Protein AF-A0A554A0Y2-F1 (afdb_monomer)

Secondary structure (DSSP, 8-state):
--TTHHHHHHHHHHHHHHHHHHHHHHHHHHHHTTT--S-HHHHHHHHHHHHHHHHHHHIIIIIHHHHHHHHHHIIIII---HHHHHHHHHHHHHHHHHTT-HHHHHHHHHHHHHHHHHHHHHHHH---TTTTTHHHHHHHHHHHHHHHHHSPPPPP--HHHHHHHHHHTS-GGGTTS-SSSEEEEEEETTEEEEEEEEEEEEETTEEEEEEEEEEEETTEEEEEEEEEEEETTEEEEEEEE----GGG-

Structure (mmCIF, N/CA/C/O backbone):
data_AF-A0A554A0Y2-F1
#
_entry.id   AF-A0A554A0Y2-F1
#
loop_
_atom_site.group_PDB
_atom_site.id
_atom_site.type_symbol
_atom_site.label_atom_id
_atom_site.label_alt_id
_atom_site.label_comp_id
_atom_site.label_asym_id
_atom_site.label_entity_id
_atom_site.label_seq_id
_atom_site.pdbx_PDB_ins_code
_atom_site.Cartn_x
_atom_site.Cartn_y
_atom_site.Cartn_z
_atom_site.occupancy
_atom_site.B_iso_or_equiv
_atom_site.auth_seq_id
_atom_site.auth_comp_id
_atom_site.auth_asym_id
_atom_site.auth_atom_id
_atom_site.pdbx_PDB_model_num
ATOM 1 N N . MET A 1 1 ? -32.476 -3.208 21.039 1.00 61.72 1 MET A N 1
ATOM 2 C CA . MET A 1 1 ? -31.264 -2.675 20.370 1.00 61.72 1 MET A CA 1
ATOM 3 C C . MET A 1 1 ? -31.468 -1.193 20.095 1.00 61.72 1 MET A C 1
ATOM 5 O O . MET A 1 1 ? -32.570 -0.822 19.716 1.00 61.72 1 MET A O 1
ATOM 9 N N . GLU A 1 2 ? -30.461 -0.345 20.324 1.00 69.62 2 GLU A N 1
ATOM 10 C CA . GLU A 1 2 ? -30.572 1.094 20.030 1.00 69.62 2 GLU A CA 1
ATOM 11 C C . GLU A 1 2 ? -30.600 1.345 18.514 1.00 69.62 2 GLU A C 1
ATOM 13 O O . GLU A 1 2 ? -29.888 0.691 17.747 1.00 69.62 2 GLU A O 1
ATOM 18 N N . LYS A 1 3 ? -31.403 2.319 18.071 1.00 72.81 3 LYS A N 1
ATOM 19 C CA . LYS A 1 3 ? -31.433 2.759 16.670 1.00 72.81 3 LYS A CA 1
ATOM 20 C C . LYS A 1 3 ? -30.042 3.278 16.272 1.00 72.81 3 LYS A C 1
ATOM 22 O O . LYS A 1 3 ? -29.487 4.127 16.961 1.00 72.81 3 LYS A O 1
ATOM 27 N N . GLY A 1 4 ? -29.482 2.769 15.172 1.00 81.06 4 GLY A N 1
ATOM 28 C CA . GLY A 1 4 ? -28.148 3.162 14.689 1.00 81.06 4 GLY A CA 1
ATOM 29 C C . GLY A 1 4 ? -26.968 2.394 15.304 1.00 81.06 4 GLY A C 1
ATOM 30 O O . GLY A 1 4 ? -25.823 2.752 15.041 1.00 81.06 4 GLY A O 1
ATOM 31 N N . TRP A 1 5 ? -27.219 1.327 16.072 1.00 86.12 5 TRP A N 1
ATOM 32 C CA . TRP A 1 5 ? -26.167 0.491 16.667 1.00 86.12 5 TRP A CA 1
ATOM 33 C C . TRP A 1 5 ? -25.168 -0.057 15.629 1.00 86.12 5 TRP A C 1
ATOM 35 O O . TRP A 1 5 ? -23.964 0.128 15.790 1.00 86.12 5 TRP A O 1
ATOM 45 N N . LEU A 1 6 ? -25.655 -0.642 14.527 1.00 90.12 6 LEU A N 1
ATOM 46 C CA . LEU A 1 6 ? -24.795 -1.198 13.472 1.00 90.12 6 LEU A CA 1
ATOM 47 C C . LEU A 1 6 ? -23.947 -0.110 12.795 1.00 90.12 6 LEU A C 1
ATOM 49 O O . LEU A 1 6 ? -22.746 -0.261 12.600 1.00 90.12 6 LEU A O 1
ATOM 53 N N . SER A 1 7 ? -24.576 1.027 12.502 1.00 90.81 7 SER A N 1
ATOM 54 C CA . SER A 1 7 ? -23.929 2.191 11.894 1.00 90.81 7 SER A CA 1
ATOM 55 C C . SER A 1 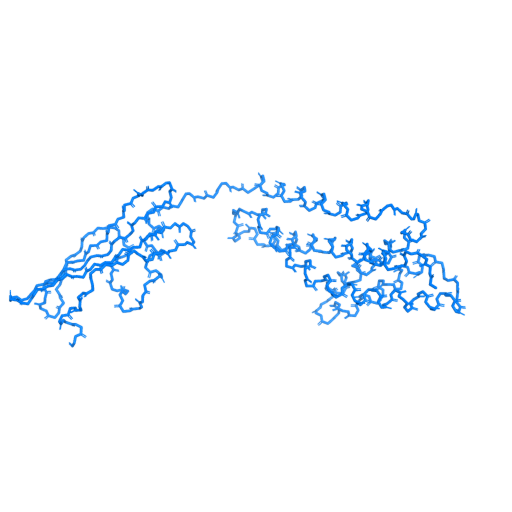7 ? -22.782 2.737 12.753 1.00 90.81 7 SER A C 1
ATOM 57 O O . SER A 1 7 ? -21.756 3.156 12.219 1.00 90.81 7 SER A O 1
ATOM 59 N N . ARG A 1 8 ? -22.927 2.707 14.081 1.00 92.62 8 ARG A N 1
ATOM 60 C CA . ARG A 1 8 ? -21.874 3.107 15.019 1.00 92.62 8 ARG A CA 1
ATOM 61 C C . ARG A 1 8 ? -20.663 2.172 14.954 1.00 92.62 8 ARG A C 1
ATOM 63 O O . ARG A 1 8 ? -19.545 2.662 14.836 1.00 92.62 8 ARG A O 1
ATOM 70 N N . LYS A 1 9 ? -20.889 0.854 15.000 1.00 94.12 9 LYS A N 1
ATOM 71 C CA . LYS A 1 9 ? -19.812 -0.153 14.948 1.00 94.12 9 LYS A CA 1
ATOM 72 C C . LYS A 1 9 ? -19.049 -0.082 13.626 1.00 94.12 9 LYS A C 1
ATOM 74 O O . LYS A 1 9 ? -17.826 -0.070 13.635 1.00 94.12 9 LYS A O 1
ATOM 79 N N . LEU A 1 10 ? -19.764 0.090 12.510 1.00 94.75 10 LEU A N 1
ATOM 80 C CA . LEU A 1 10 ? -19.160 0.280 11.187 1.00 94.75 10 LEU A CA 1
ATOM 81 C C . LEU A 1 10 ? -18.258 1.519 11.125 1.00 94.75 10 LEU A C 1
ATOM 83 O O . LEU A 1 10 ? -17.141 1.433 10.627 1.00 94.75 10 LEU A O 1
ATOM 87 N N . GLN A 1 11 ? -18.706 2.658 11.660 1.00 95.12 11 GLN A N 1
ATOM 88 C CA . GLN A 1 11 ? -17.890 3.877 11.697 1.00 95.12 11 GLN A CA 1
ATOM 89 C C . GLN A 1 11 ? -16.649 3.722 12.582 1.00 95.12 11 GLN A C 1
ATOM 91 O O . GLN A 1 11 ? -15.571 4.161 12.191 1.00 95.12 11 GLN A O 1
ATOM 96 N N . ALA A 1 12 ? -16.788 3.101 13.757 1.00 95.81 12 ALA A N 1
ATOM 97 C CA . ALA A 1 12 ? -15.663 2.853 14.655 1.00 95.81 12 ALA A CA 1
ATOM 98 C C . ALA A 1 12 ? -14.644 1.883 14.042 1.00 95.81 12 ALA A C 1
ATOM 100 O O . ALA A 1 12 ? -13.445 2.155 14.083 1.00 95.81 12 ALA A O 1
ATOM 101 N N . ALA A 1 13 ? -15.124 0.806 13.412 1.00 96.75 13 ALA A N 1
ATOM 102 C CA . ALA A 1 13 ? -14.293 -0.148 12.687 1.00 96.75 13 ALA A CA 1
ATOM 103 C C . ALA A 1 13 ? -13.544 0.530 11.542 1.00 96.75 13 ALA A C 1
ATOM 105 O O . ALA A 1 13 ? -12.323 0.419 11.473 1.00 96.75 13 ALA A O 1
ATOM 106 N N . PHE A 1 14 ? -14.254 1.274 10.689 1.00 96.88 14 PHE A N 1
ATOM 107 C CA . PHE A 1 14 ? -13.650 2.002 9.578 1.00 96.88 14 PHE A CA 1
ATOM 108 C C . PHE A 1 14 ? -12.572 2.964 10.078 1.00 96.88 14 PHE A C 1
ATOM 110 O O . PHE A 1 14 ? -11.447 2.921 9.600 1.00 96.88 14 PHE A O 1
ATOM 117 N N . PHE A 1 15 ? -12.884 3.788 11.082 1.00 97.44 15 PHE A N 1
ATOM 118 C CA . PHE A 1 15 ? -11.937 4.765 11.610 1.00 97.44 15 PHE A CA 1
ATOM 119 C C . PHE A 1 15 ? -10.675 4.100 12.172 1.00 97.44 15 PHE A C 1
ATOM 121 O O . PHE A 1 15 ? -9.566 4.496 11.819 1.00 97.44 15 PHE A O 1
ATOM 128 N N . ALA A 1 16 ? -10.833 3.086 13.028 1.00 97.44 16 ALA A N 1
ATOM 129 C CA . ALA A 1 16 ? -9.704 2.382 13.630 1.00 97.44 16 ALA A CA 1
ATOM 130 C C . ALA A 1 16 ? -8.853 1.660 12.576 1.00 97.44 16 ALA A C 1
ATOM 132 O O . ALA A 1 16 ? -7.628 1.734 12.628 1.00 97.44 16 ALA A O 1
ATOM 133 N N . THR A 1 17 ? -9.500 1.035 11.589 1.00 98.00 17 THR A N 1
ATOM 134 C CA . THR A 1 17 ? -8.832 0.380 10.457 1.00 98.00 17 THR A CA 1
ATOM 135 C C . THR A 1 17 ? -8.022 1.379 9.647 1.00 98.00 17 THR A C 1
ATOM 137 O O . THR A 1 17 ? -6.842 1.145 9.401 1.00 98.00 17 THR A O 1
ATOM 140 N N . SER A 1 18 ? -8.615 2.514 9.266 1.00 98.06 18 SER A N 1
ATOM 141 C CA . SER A 1 18 ? -7.913 3.535 8.491 1.00 98.06 18 SER A CA 1
ATOM 142 C C . SER A 1 18 ? -6.719 4.091 9.256 1.00 98.06 18 SER A C 1
ATOM 144 O O . SER A 1 18 ? -5.637 4.180 8.693 1.00 98.06 18 SER A O 1
ATOM 146 N N . MET A 1 19 ? -6.874 4.411 10.544 1.00 97.88 19 MET A N 1
ATOM 147 C CA . MET A 1 19 ? -5.769 4.925 11.362 1.00 97.88 19 MET A CA 1
ATOM 148 C C . MET A 1 19 ? -4.629 3.914 11.504 1.00 97.88 19 MET A C 1
ATOM 150 O O . MET A 1 19 ? -3.468 4.284 11.339 1.00 97.88 19 MET A O 1
ATOM 154 N N . LEU A 1 20 ? -4.949 2.642 11.766 1.00 97.12 20 LEU A N 1
ATOM 155 C CA . LEU A 1 20 ? -3.947 1.579 11.831 1.00 97.12 20 LEU A CA 1
ATOM 156 C C . LEU A 1 20 ? -3.235 1.406 10.483 1.00 97.12 20 LEU A C 1
ATOM 158 O O . LEU A 1 20 ? -2.014 1.309 10.439 1.00 97.12 20 LEU A O 1
ATOM 162 N N . SER A 1 21 ? -3.990 1.411 9.387 1.00 98.31 21 SER A N 1
ATOM 163 C CA . SER A 1 21 ? -3.446 1.218 8.039 1.00 98.31 21 SER A CA 1
ATOM 164 C C . SER A 1 21 ? -2.563 2.386 7.606 1.00 98.31 21 SER A C 1
ATOM 166 O O . SER A 1 21 ? -1.530 2.163 6.984 1.00 98.31 21 SER A O 1
ATOM 168 N N . ILE A 1 22 ? -2.927 3.621 7.972 1.00 98.38 22 ILE A N 1
ATOM 169 C CA . ILE A 1 22 ? -2.092 4.812 7.762 1.00 98.38 22 ILE A CA 1
ATOM 170 C C . ILE A 1 22 ? -0.772 4.662 8.512 1.00 98.38 22 ILE A C 1
ATOM 172 O O . ILE A 1 22 ? 0.280 4.881 7.922 1.00 98.38 22 ILE A O 1
ATOM 176 N N . TYR A 1 23 ? -0.824 4.272 9.788 1.00 97.31 23 TYR A N 1
ATOM 177 C CA . TYR A 1 23 ? 0.375 4.080 10.598 1.00 97.31 23 TYR A CA 1
ATOM 178 C C . TYR A 1 23 ? 1.300 3.012 10.003 1.00 97.31 23 TYR A C 1
ATOM 180 O O . TYR A 1 23 ? 2.467 3.298 9.754 1.00 97.31 23 TYR A O 1
ATOM 188 N N . LEU A 1 24 ? 0.773 1.817 9.717 1.00 96.38 24 LEU A N 1
ATOM 189 C CA . LEU A 1 24 ? 1.567 0.711 9.173 1.00 96.38 24 LEU A CA 1
ATOM 190 C C . LEU A 1 24 ? 2.127 1.032 7.785 1.00 96.38 24 LEU A C 1
ATOM 192 O O . LEU A 1 24 ? 3.279 0.724 7.501 1.00 96.38 24 LEU A O 1
ATOM 196 N N . SER A 1 25 ? 1.334 1.682 6.931 1.00 97.56 25 SER A N 1
ATOM 197 C CA . SER A 1 25 ? 1.798 2.078 5.604 1.00 97.56 25 SER A CA 1
ATOM 198 C C . SER A 1 25 ? 2.895 3.142 5.670 1.00 97.56 25 SER A C 1
ATOM 200 O O . SER A 1 25 ? 3.886 3.056 4.944 1.00 97.56 25 SER A O 1
ATOM 202 N N . ALA A 1 26 ? 2.760 4.127 6.562 1.00 95.88 26 ALA A N 1
ATOM 203 C CA . ALA A 1 26 ? 3.783 5.149 6.759 1.00 95.88 26 ALA A CA 1
ATOM 204 C C . ALA A 1 26 ? 5.088 4.544 7.298 1.00 95.88 26 ALA A C 1
ATOM 206 O O . ALA A 1 26 ? 6.152 4.834 6.758 1.00 95.88 26 ALA A O 1
ATOM 207 N N . ASP A 1 27 ? 5.001 3.677 8.311 1.00 94.38 27 ASP A N 1
ATOM 208 C CA . ASP A 1 27 ? 6.150 2.966 8.884 1.00 94.38 27 ASP A CA 1
ATOM 209 C C . ASP A 1 27 ? 6.879 2.131 7.822 1.00 94.38 27 ASP A C 1
ATOM 211 O O . ASP A 1 27 ? 8.084 2.286 7.622 1.00 94.38 27 ASP A O 1
ATOM 215 N N . TYR A 1 28 ? 6.127 1.340 7.049 1.00 93.56 28 TYR A N 1
ATOM 216 C CA . TYR A 1 28 ? 6.680 0.540 5.962 1.00 93.56 28 TYR A CA 1
ATOM 217 C C . TYR A 1 28 ? 7.349 1.406 4.888 1.00 93.56 28 TYR A C 1
ATOM 219 O O . TYR A 1 28 ? 8.481 1.139 4.495 1.00 93.56 28 TYR A O 1
ATOM 227 N N . THR A 1 29 ? 6.681 2.474 4.440 1.00 93.56 29 THR A N 1
ATOM 228 C CA . THR A 1 29 ? 7.210 3.371 3.397 1.00 93.56 29 THR A CA 1
ATOM 229 C C . THR A 1 29 ? 8.511 4.040 3.840 1.00 93.56 29 THR A C 1
ATOM 231 O O . THR A 1 29 ? 9.437 4.182 3.045 1.00 93.56 29 THR A O 1
ATOM 234 N N . ILE A 1 30 ? 8.617 4.419 5.116 1.00 91.19 30 ILE A N 1
ATOM 235 C CA . ILE A 1 30 ? 9.856 4.964 5.682 1.00 91.19 30 ILE A CA 1
ATOM 236 C C . ILE A 1 30 ? 10.953 3.895 5.698 1.00 91.19 30 ILE A C 1
ATOM 238 O O . ILE A 1 30 ? 12.084 4.192 5.317 1.00 91.19 30 ILE A O 1
ATOM 242 N N . ALA A 1 31 ? 10.626 2.661 6.089 1.00 90.31 31 ALA A N 1
ATOM 243 C CA . ALA A 1 31 ? 11.585 1.562 6.159 1.00 90.31 31 ALA A CA 1
ATOM 244 C C . ALA A 1 31 ? 12.176 1.180 4.789 1.00 90.31 31 ALA A C 1
ATOM 246 O O . ALA A 1 31 ? 13.344 0.804 4.719 1.00 90.31 31 ALA A O 1
ATOM 247 N N . ILE A 1 32 ? 11.404 1.299 3.702 1.00 87.06 32 ILE A N 1
ATOM 248 C CA . ILE A 1 32 ? 11.856 0.939 2.344 1.00 87.06 32 ILE A CA 1
ATOM 249 C C . ILE A 1 32 ? 12.401 2.113 1.524 1.00 87.06 32 ILE A C 1
ATOM 251 O O . ILE A 1 32 ? 12.822 1.918 0.384 1.00 87.06 32 ILE A O 1
ATOM 255 N N . ARG A 1 33 ? 12.415 3.330 2.079 1.00 83.44 33 ARG A N 1
ATOM 256 C CA . ARG A 1 33 ? 12.785 4.556 1.354 1.00 83.44 33 ARG A CA 1
ATOM 257 C C . ARG A 1 33 ? 14.177 4.500 0.719 1.00 83.44 33 ARG A C 1
ATOM 259 O O . ARG A 1 33 ? 14.402 5.113 -0.317 1.00 83.44 33 ARG A O 1
ATOM 266 N N . GLU A 1 34 ? 15.113 3.792 1.343 1.00 81.12 34 GLU A N 1
ATOM 267 C CA . GLU A 1 34 ? 16.474 3.637 0.813 1.00 81.12 34 GLU A CA 1
ATOM 268 C C . GLU A 1 34 ? 16.543 2.678 -0.386 1.00 81.12 34 GLU A C 1
ATOM 270 O O . GLU A 1 34 ? 17.457 2.783 -1.198 1.00 81.12 34 GLU A O 1
ATOM 275 N N . GLN A 1 35 ? 15.579 1.761 -0.513 1.00 77.31 35 GLN A N 1
ATOM 276 C CA . GLN A 1 35 ? 15.513 0.767 -1.591 1.00 77.31 35 GLN A CA 1
ATOM 277 C C . GLN A 1 35 ? 14.680 1.264 -2.779 1.00 77.31 35 GLN A C 1
ATOM 279 O O . GLN A 1 35 ? 15.021 0.993 -3.927 1.00 77.31 35 GLN A O 1
ATOM 284 N N . TYR A 1 36 ? 13.615 2.020 -2.504 1.00 72.00 36 TYR A N 1
ATOM 285 C CA . TYR A 1 36 ? 12.707 2.579 -3.504 1.00 72.00 36 TYR A CA 1
ATOM 286 C C . TYR A 1 36 ? 12.656 4.093 -3.325 1.00 72.00 36 TYR A C 1
ATOM 288 O O . TYR A 1 36 ? 11.893 4.623 -2.519 1.00 72.00 36 TYR A O 1
ATOM 296 N N . LEU A 1 37 ? 13.538 4.788 -4.044 1.00 75.12 37 LEU A N 1
ATOM 297 C CA . LEU A 1 37 ? 13.681 6.239 -3.931 1.00 75.12 37 LEU A CA 1
ATOM 298 C C . LEU A 1 37 ? 12.514 6.987 -4.580 1.00 75.12 37 LEU A C 1
ATOM 300 O O . LEU A 1 37 ? 12.161 8.064 -4.117 1.00 75.12 37 LEU A O 1
ATOM 304 N N . TYR A 1 38 ? 11.925 6.430 -5.634 1.00 82.38 38 TYR A N 1
ATOM 305 C CA . TYR A 1 38 ? 10.860 7.046 -6.422 1.00 82.38 38 TYR A CA 1
ATOM 306 C C . TYR A 1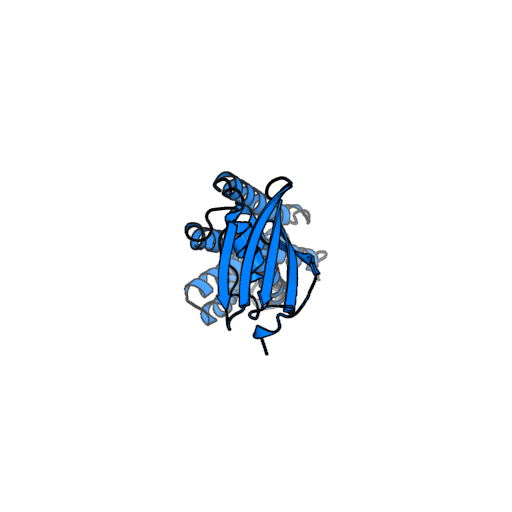 38 ? 9.468 6.563 -5.985 1.00 82.38 38 TYR A C 1
ATOM 308 O O . TYR A 1 38 ? 9.321 5.529 -5.339 1.00 82.38 38 TYR A O 1
ATOM 316 N N . GLU A 1 39 ? 8.437 7.340 -6.334 1.00 87.06 39 GLU A N 1
ATOM 317 C CA . GLU A 1 39 ? 7.021 6.977 -6.156 1.00 87.06 39 GLU A CA 1
ATOM 318 C C . GLU A 1 39 ? 6.586 6.640 -4.711 1.00 87.06 39 GLU A C 1
ATOM 320 O O . GLU A 1 39 ? 5.668 5.844 -4.488 1.00 87.06 39 GLU A O 1
ATOM 325 N N . LEU A 1 40 ? 7.182 7.281 -3.696 1.00 92.06 40 LEU A N 1
ATOM 326 C CA . LEU A 1 40 ? 6.884 6.999 -2.280 1.00 92.06 40 LEU A CA 1
ATOM 327 C C . LEU A 1 40 ? 5.390 7.140 -1.949 1.00 92.06 40 LEU A C 1
ATOM 329 O O . LEU A 1 40 ? 4.851 6.368 -1.156 1.00 92.06 40 LEU A O 1
ATOM 333 N N . GLY A 1 41 ? 4.701 8.105 -2.567 1.00 93.31 41 GLY A N 1
ATOM 334 C CA . GLY A 1 41 ? 3.255 8.280 -2.403 1.00 93.31 41 GLY A CA 1
ATOM 335 C C . GLY A 1 41 ? 2.444 7.098 -2.946 1.00 93.31 41 GLY A C 1
ATOM 336 O O . GLY A 1 41 ? 1.499 6.652 -2.293 1.00 93.31 41 GLY A O 1
ATOM 337 N N . THR A 1 42 ? 2.839 6.542 -4.095 1.00 92.31 42 THR A N 1
ATOM 338 C CA . THR A 1 42 ? 2.208 5.355 -4.694 1.00 92.31 42 THR A CA 1
ATOM 339 C C . THR A 1 42 ? 2.432 4.123 -3.823 1.00 92.31 42 THR A C 1
ATOM 341 O O . THR A 1 42 ? 1.481 3.384 -3.545 1.00 92.31 42 THR A O 1
ATOM 344 N N . HIS A 1 43 ? 3.654 3.926 -3.320 1.00 92.44 43 HIS A N 1
ATOM 345 C CA . HIS A 1 43 ? 3.963 2.847 -2.381 1.00 92.44 43 HIS A CA 1
ATOM 346 C C . HIS A 1 43 ? 3.124 2.953 -1.103 1.00 92.44 43 HIS A C 1
ATOM 348 O O . HIS A 1 43 ? 2.486 1.975 -0.707 1.00 92.44 43 HIS A O 1
ATOM 354 N N . PHE A 1 44 ? 3.038 4.146 -0.510 1.00 96.62 44 PHE A N 1
ATOM 355 C CA . PHE A 1 44 ? 2.200 4.390 0.661 1.00 96.62 44 PHE A CA 1
ATOM 356 C C . PHE A 1 44 ? 0.720 4.082 0.393 1.00 96.62 44 PHE A C 1
ATOM 358 O O . PHE A 1 44 ? 0.072 3.407 1.194 1.00 96.62 44 PHE A O 1
ATOM 365 N N . LEU A 1 45 ? 0.152 4.534 -0.728 1.00 97.12 45 LEU A N 1
ATOM 366 C CA . LEU A 1 45 ? -1.252 4.255 -1.052 1.00 97.12 45 LEU A CA 1
ATOM 367 C C . LEU A 1 45 ? -1.508 2.761 -1.293 1.00 97.12 45 LEU A C 1
ATOM 369 O O . LEU A 1 45 ? -2.535 2.234 -0.858 1.00 97.12 45 LEU A O 1
ATOM 373 N N . SER A 1 46 ? -0.559 2.068 -1.921 1.00 95.38 46 SER A N 1
ATOM 374 C CA . SER A 1 46 ? -0.640 0.627 -2.175 1.00 95.38 46 SER A CA 1
ATOM 375 C C . SER A 1 46 ? -0.666 -0.165 -0.867 1.00 95.38 46 SER A C 1
ATOM 377 O O . SER A 1 46 ? -1.580 -0.959 -0.630 1.00 95.38 46 SER A O 1
ATOM 379 N N . TRP A 1 47 ? 0.275 0.110 0.040 1.00 96.25 47 TRP A N 1
ATOM 380 C CA . TRP A 1 47 ? 0.332 -0.548 1.347 1.00 96.25 47 TRP A CA 1
ATOM 381 C C . TRP A 1 47 ? -0.813 -0.147 2.268 1.00 96.25 47 TRP A C 1
ATOM 383 O O . TRP A 1 47 ? -1.330 -0.990 3.000 1.00 96.25 47 TRP A O 1
ATOM 393 N N . LEU A 1 48 ? -1.283 1.099 2.184 1.00 98.06 48 LEU A N 1
ATOM 394 C CA . LEU A 1 48 ? -2.485 1.548 2.881 1.00 98.06 48 LEU A CA 1
ATOM 395 C C . LEU A 1 48 ? -3.685 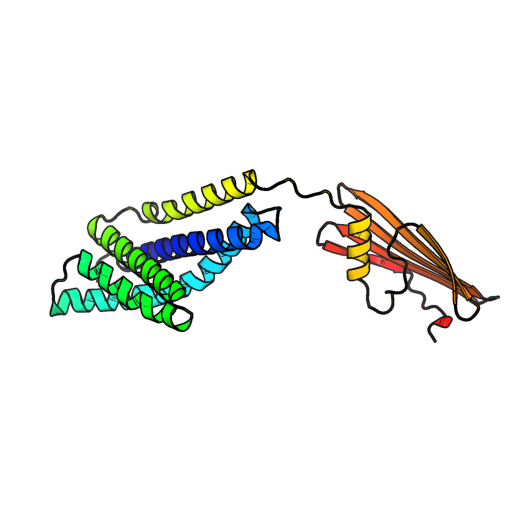0.679 2.491 1.00 98.06 48 LEU A C 1
ATOM 397 O O . LEU A 1 48 ? -4.407 0.223 3.376 1.00 98.06 48 LEU A O 1
ATOM 401 N N . MET A 1 49 ? -3.884 0.424 1.193 1.00 97.69 49 MET A N 1
ATOM 402 C CA . MET A 1 49 ? -4.980 -0.418 0.709 1.00 97.69 49 MET A CA 1
ATOM 403 C C . MET A 1 49 ? -4.842 -1.862 1.203 1.00 97.69 49 MET A C 1
ATOM 405 O O . MET A 1 49 ? -5.820 -2.434 1.686 1.00 97.69 49 MET A O 1
ATOM 409 N N . ILE A 1 50 ? -3.634 -2.431 1.135 1.00 97.31 50 ILE A N 1
ATOM 410 C CA . ILE A 1 50 ? -3.345 -3.779 1.640 1.00 97.31 50 ILE A CA 1
ATOM 411 C C . ILE A 1 50 ? -3.704 -3.858 3.129 1.00 97.31 50 ILE A C 1
ATOM 413 O O . ILE A 1 50 ? -4.577 -4.639 3.515 1.00 97.31 50 ILE A O 1
ATOM 417 N N . TYR A 1 51 ? -3.110 -3.012 3.972 1.00 96.94 51 TYR A N 1
ATOM 418 C CA . TYR A 1 51 ? -3.379 -3.034 5.409 1.00 96.94 51 TYR A CA 1
ATOM 419 C C . TYR A 1 51 ? -4.848 -2.768 5.732 1.00 96.94 51 TYR A C 1
ATOM 421 O O . TYR A 1 51 ? -5.385 -3.418 6.632 1.00 96.94 51 TYR A O 1
ATOM 429 N N . PHE A 1 52 ? -5.525 -1.899 4.978 1.00 97.75 52 PHE A N 1
ATOM 430 C CA . PHE A 1 52 ? -6.941 -1.606 5.181 1.00 97.75 52 PHE A CA 1
ATOM 431 C C . PHE A 1 52 ? -7.820 -2.835 4.952 1.00 97.75 52 PHE A C 1
ATOM 433 O O . PHE A 1 52 ? -8.695 -3.121 5.768 1.00 97.75 52 PHE A O 1
ATOM 440 N N . VAL A 1 53 ? -7.573 -3.599 3.886 1.00 97.12 53 VAL A N 1
ATOM 441 C CA . VAL A 1 53 ? -8.341 -4.818 3.594 1.00 97.12 53 VAL A CA 1
ATOM 442 C C . VAL A 1 53 ? -8.089 -5.890 4.657 1.00 97.12 53 VAL A C 1
ATOM 444 O O . VAL A 1 53 ? -9.044 -6.418 5.230 1.00 97.12 53 VAL A O 1
ATOM 447 N N . TYR A 1 54 ? -6.823 -6.182 4.971 1.00 93.19 54 TYR A N 1
ATOM 448 C CA . TYR A 1 54 ? -6.474 -7.255 5.908 1.00 93.19 54 TYR A CA 1
ATOM 449 C C . TYR A 1 54 ? -6.888 -6.935 7.348 1.00 93.19 54 TYR A C 1
ATOM 451 O O . TYR A 1 54 ? -7.559 -7.738 8.000 1.00 93.19 54 TYR A O 1
ATOM 459 N N . SER A 1 55 ? -6.527 -5.754 7.853 1.00 94.25 55 SER A N 1
ATOM 460 C CA . SER A 1 55 ? -6.878 -5.363 9.222 1.00 94.25 55 SER A CA 1
ATOM 461 C C . SER A 1 55 ? -8.357 -5.004 9.361 1.00 94.25 55 SER A C 1
ATOM 463 O O . SER A 1 55 ? -8.941 -5.238 10.418 1.00 94.25 55 SER A O 1
ATOM 465 N N . GLY A 1 56 ? -8.991 -4.512 8.292 1.00 95.00 56 GLY A N 1
ATOM 466 C CA . GLY A 1 56 ? -10.388 -4.090 8.301 1.00 95.00 56 GLY A CA 1
ATOM 467 C C . GLY A 1 56 ? -11.355 -5.219 8.589 1.00 95.00 56 GLY A C 1
ATOM 468 O O . GLY A 1 56 ? -12.249 -5.053 9.417 1.00 95.00 56 GLY A O 1
ATOM 469 N N . VAL A 1 57 ? -11.151 -6.391 7.983 1.00 94.50 57 VAL A N 1
ATOM 470 C CA . VAL A 1 57 ? -11.978 -7.576 8.264 1.00 94.50 57 VAL A CA 1
ATOM 471 C C . VAL A 1 57 ? -11.841 -7.994 9.728 1.00 94.50 57 VAL A C 1
ATOM 473 O O . VAL A 1 57 ? -12.847 -8.223 10.404 1.00 94.50 57 VAL A O 1
ATOM 476 N N . VAL A 1 58 ? -10.608 -8.035 10.240 1.00 92.75 58 VAL A N 1
ATOM 477 C CA . VAL A 1 58 ? -10.328 -8.420 11.628 1.00 92.75 58 VAL A CA 1
ATOM 478 C C . VAL A 1 58 ? -10.965 -7.429 12.598 1.00 92.75 58 VAL A C 1
ATOM 480 O O . VAL A 1 58 ? -11.747 -7.836 13.452 1.00 92.75 58 VAL A O 1
ATOM 483 N N . ILE A 1 59 ? -10.701 -6.129 12.454 1.00 95.12 59 ILE A N 1
ATOM 484 C CA . ILE A 1 59 ? -11.226 -5.088 13.349 1.00 95.12 59 ILE A CA 1
ATOM 485 C C . ILE A 1 59 ? -12.751 -5.018 13.270 1.00 95.12 59 ILE A C 1
ATOM 487 O O . ILE A 1 59 ? -13.409 -4.893 14.304 1.00 95.12 59 ILE A O 1
ATOM 491 N N . LEU A 1 60 ? -13.335 -5.125 12.075 1.00 95.44 60 LEU A N 1
ATOM 492 C CA . LEU A 1 60 ? -14.782 -5.091 11.912 1.00 95.44 60 LEU A CA 1
ATOM 493 C C . LEU A 1 60 ? -15.454 -6.247 12.648 1.00 95.44 60 LEU A C 1
ATOM 495 O O . LEU A 1 60 ? -16.406 -6.009 13.388 1.00 95.44 60 LEU A O 1
ATOM 499 N N . ILE A 1 61 ? -14.979 -7.479 12.466 1.00 94.06 61 ILE A N 1
ATOM 500 C CA . ILE A 1 61 ? -15.600 -8.657 13.080 1.00 94.06 61 ILE A CA 1
ATOM 501 C C . ILE A 1 61 ? -15.240 -8.719 14.566 1.00 94.06 61 ILE A C 1
ATOM 503 O O . ILE A 1 61 ? -16.120 -8.642 15.425 1.00 94.06 61 ILE A O 1
ATOM 507 N N . TYR A 1 62 ? -13.950 -8.816 14.883 1.00 92.06 62 TYR A N 1
ATOM 508 C CA . TYR A 1 62 ? -13.469 -9.002 16.249 1.00 92.06 62 TYR A CA 1
ATOM 509 C C . TYR A 1 62 ? -13.758 -7.784 17.128 1.00 92.06 62 TYR A C 1
ATOM 511 O O . TYR A 1 62 ? -14.323 -7.928 18.212 1.00 92.06 62 TYR A O 1
ATOM 519 N N . GLY A 1 63 ? -13.447 -6.577 16.648 1.00 92.00 63 GLY A N 1
ATOM 520 C CA . GLY A 1 63 ? -13.705 -5.340 17.388 1.00 92.00 63 GLY A CA 1
ATOM 521 C C . GLY A 1 63 ? -15.191 -5.150 17.686 1.00 92.00 63 GLY A C 1
ATOM 522 O O . GLY A 1 63 ? -15.552 -4.791 18.808 1.00 92.00 63 GLY A O 1
ATOM 523 N N . SER A 1 64 ? -16.077 -5.482 16.739 1.00 94.06 64 SER A N 1
ATOM 524 C CA . SER A 1 64 ? -17.524 -5.454 16.992 1.00 94.06 64 SER A CA 1
ATOM 525 C C . SER A 1 64 ? -17.956 -6.486 18.030 1.00 94.06 64 SER A C 1
ATOM 527 O O . SER A 1 64 ? -18.734 -6.136 18.917 1.00 94.06 64 SER A O 1
ATOM 529 N N . LEU A 1 65 ? -17.455 -7.724 17.965 1.00 94.75 65 LEU A N 1
ATOM 530 C CA . LEU A 1 65 ? -17.789 -8.786 18.925 1.00 94.75 65 LEU A CA 1
ATOM 531 C C . LEU A 1 65 ? -17.347 -8.438 20.349 1.00 94.75 65 LEU A C 1
ATOM 533 O O . LEU A 1 65 ? -18.155 -8.512 21.275 1.00 94.75 65 LEU A O 1
ATOM 537 N N . VAL A 1 66 ? -16.099 -7.995 20.518 1.00 94.44 66 VAL A N 1
ATOM 538 C CA . VAL A 1 66 ? -15.567 -7.528 21.808 1.00 94.44 66 VAL A CA 1
ATOM 539 C C . VAL A 1 66 ? -16.418 -6.385 22.348 1.00 94.44 66 VAL A C 1
ATOM 541 O O . VAL A 1 66 ? -16.813 -6.379 23.510 1.00 94.44 66 VAL A O 1
ATOM 544 N N . SER A 1 67 ? -16.770 -5.441 21.486 1.00 94.19 67 SER A N 1
ATOM 545 C CA . SER A 1 67 ? -17.578 -4.295 21.869 1.00 94.19 67 SER A CA 1
ATOM 546 C C . SER A 1 67 ? -19.001 -4.675 22.291 1.00 94.19 67 SER A C 1
ATOM 548 O O . SER A 1 67 ? -19.510 -4.138 23.272 1.00 94.19 67 SER A O 1
ATOM 550 N N . ILE A 1 68 ? -19.633 -5.640 21.611 1.00 93.75 68 ILE A N 1
ATOM 551 C CA . ILE A 1 68 ? -20.926 -6.217 22.021 1.00 93.75 68 ILE A CA 1
ATOM 552 C C . ILE A 1 68 ? -20.811 -6.868 23.394 1.00 93.75 68 ILE A C 1
ATOM 554 O O . ILE A 1 68 ? -21.659 -6.636 24.254 1.00 93.75 68 ILE A O 1
ATOM 558 N N . PHE A 1 69 ? -19.768 -7.672 23.597 1.00 94.25 69 PHE A N 1
ATOM 559 C CA . PHE A 1 69 ? -19.531 -8.357 24.859 1.00 94.25 69 PHE A CA 1
ATOM 560 C C . PHE A 1 69 ? -19.365 -7.360 26.012 1.00 94.25 69 PHE A C 1
ATOM 562 O O . PHE A 1 69 ? -20.037 -7.481 27.034 1.00 94.25 69 PHE A O 1
ATOM 569 N N . ILE A 1 70 ? -18.549 -6.320 25.828 1.00 93.12 70 ILE A N 1
ATOM 570 C CA . ILE A 1 70 ? -18.337 -5.285 26.847 1.00 93.12 70 ILE A CA 1
ATOM 571 C C . ILE A 1 70 ? -19.633 -4.511 27.113 1.00 93.12 70 ILE A C 1
ATOM 573 O O . ILE A 1 70 ? -19.956 -4.263 28.270 1.00 93.12 70 ILE A O 1
ATOM 577 N N . GLU A 1 71 ? -20.408 -4.158 26.081 1.00 92.31 71 GLU A N 1
ATOM 578 C CA . GLU A 1 71 ? -21.715 -3.503 26.251 1.00 92.31 71 GLU A CA 1
ATOM 579 C C . GLU A 1 71 ? -22.725 -4.371 27.002 1.00 92.31 71 GLU A C 1
ATOM 581 O O . GLU A 1 71 ? -23.546 -3.851 27.760 1.00 92.31 71 GLU A O 1
ATOM 586 N N . TRP A 1 72 ? -22.690 -5.684 26.785 1.00 93.25 72 TRP A N 1
ATOM 587 C CA . TRP A 1 72 ? -23.516 -6.626 27.525 1.00 93.25 72 TRP A CA 1
ATOM 588 C C . TRP A 1 72 ? -23.115 -6.649 29.004 1.00 93.25 72 TRP A C 1
ATOM 590 O O . TRP A 1 72 ? -23.973 -6.451 29.863 1.00 93.25 72 TRP A O 1
ATOM 600 N N . VAL A 1 73 ? -21.817 -6.756 29.309 1.00 92.31 73 VAL A N 1
ATOM 601 C CA . VAL A 1 73 ? -21.321 -6.711 30.696 1.00 92.31 73 VAL A CA 1
ATOM 602 C C . VAL A 1 73 ? -21.654 -5.377 31.380 1.00 92.31 73 VAL A C 1
ATOM 604 O O . VAL A 1 73 ? -22.101 -5.362 32.527 1.00 92.31 73 VAL A O 1
ATOM 607 N N . ASP A 1 74 ? -21.482 -4.261 30.666 1.00 89.88 74 ASP A N 1
ATOM 608 C CA . ASP A 1 74 ? -21.772 -2.896 31.130 1.00 89.88 74 ASP A CA 1
ATOM 609 C C . ASP A 1 74 ? -23.223 -2.761 31.607 1.00 89.88 74 ASP A C 1
ATOM 611 O O . ASP A 1 74 ? -23.496 -2.286 32.711 1.00 89.88 74 ASP A O 1
ATOM 615 N N . ARG A 1 75 ? -24.158 -3.245 30.783 1.00 87.69 75 ARG A N 1
ATOM 616 C CA . ARG A 1 75 ? -25.600 -3.147 31.035 1.00 87.69 75 ARG A CA 1
ATOM 617 C C . ARG A 1 75 ? -26.092 -4.121 32.094 1.00 87.69 75 ARG A C 1
ATOM 619 O O . ARG A 1 75 ? -27.058 -3.801 32.780 1.00 87.69 75 ARG A O 1
ATOM 626 N N . THR A 1 76 ? -25.480 -5.298 32.192 1.00 89.69 76 THR A N 1
ATOM 627 C CA . THR A 1 76 ? -25.970 -6.367 33.066 1.00 89.69 76 THR A CA 1
ATOM 628 C C . THR A 1 76 ? -25.372 -6.307 34.468 1.00 89.69 76 THR A C 1
ATOM 630 O O . THR A 1 76 ? -26.076 -6.645 35.415 1.00 89.69 76 THR A O 1
ATOM 633 N N . PHE A 1 77 ? -24.115 -5.874 34.628 1.00 88.12 77 PHE A N 1
ATOM 634 C CA . PHE A 1 77 ? -23.400 -6.082 35.893 1.00 88.12 77 PHE A CA 1
ATOM 635 C C . PHE A 1 77 ? -22.868 -4.809 36.567 1.00 88.12 77 PHE A C 1
ATOM 637 O O . PHE A 1 77 ? -23.062 -4.669 37.771 1.00 88.12 77 PHE A O 1
ATOM 644 N N . ILE A 1 78 ? -22.166 -3.911 35.857 1.00 83.62 78 ILE A N 1
ATOM 645 C CA . ILE A 1 78 ? -21.204 -2.999 36.530 1.00 83.62 78 ILE A CA 1
ATOM 646 C C . ILE A 1 78 ? -21.404 -1.499 36.227 1.00 83.62 78 ILE A C 1
ATOM 648 O O . ILE A 1 78 ? -20.766 -0.689 36.888 1.00 83.62 78 ILE A O 1
ATOM 652 N N . GLN A 1 79 ? -22.271 -1.099 35.279 1.00 85.44 79 GLN A N 1
ATOM 653 C CA . GLN A 1 79 ? -22.441 0.312 34.854 1.00 85.44 79 GLN A CA 1
ATOM 654 C C . GLN A 1 79 ? -21.091 1.051 34.742 1.00 85.44 79 GLN A C 1
ATOM 656 O O . GLN A 1 79 ? -20.785 1.995 35.474 1.00 85.44 79 GLN A O 1
ATOM 661 N N . MET A 1 80 ? -20.237 0.558 33.851 1.00 85.62 80 MET A N 1
ATOM 662 C CA . MET A 1 80 ? -18.844 0.959 33.734 1.00 85.62 80 MET A CA 1
ATOM 663 C C . MET A 1 80 ? -18.696 2.429 33.332 1.00 85.62 80 MET A C 1
ATOM 665 O O . MET A 1 80 ? -19.362 2.947 32.432 1.00 85.62 80 MET A O 1
ATOM 669 N N . ALA A 1 81 ? -17.723 3.102 33.950 1.00 89.44 81 ALA A N 1
ATOM 670 C CA . ALA A 1 81 ? -17.301 4.421 33.503 1.00 89.44 81 ALA A CA 1
ATOM 671 C C . ALA A 1 81 ? -16.765 4.356 32.060 1.00 89.44 81 ALA A C 1
ATOM 673 O O . ALA A 1 81 ? -16.101 3.400 31.659 1.00 89.44 81 ALA A O 1
ATOM 674 N N . GLY A 1 82 ? -16.996 5.414 31.277 1.00 88.69 82 GLY A N 1
ATOM 675 C CA . GLY A 1 82 ? -16.631 5.434 29.856 1.00 88.69 82 GLY A CA 1
ATOM 676 C C . GLY A 1 82 ? -15.140 5.214 29.568 1.00 88.69 82 GLY A C 1
ATOM 677 O O . GLY A 1 82 ? -14.802 4.663 28.530 1.00 88.69 82 GLY A O 1
ATOM 678 N N . TRP A 1 83 ? -14.243 5.596 30.480 1.00 91.06 83 TRP A N 1
ATOM 679 C CA . TRP A 1 83 ? -12.808 5.338 30.320 1.00 91.06 83 TRP A CA 1
ATOM 680 C C . TRP A 1 83 ? -12.451 3.859 30.553 1.00 91.06 83 TRP A C 1
ATOM 682 O O . TRP A 1 83 ? -11.605 3.329 29.839 1.00 91.06 83 TRP A O 1
ATOM 692 N N . ILE A 1 84 ? -13.143 3.169 31.471 1.00 93.06 84 ILE A N 1
ATOM 693 C CA . ILE A 1 84 ? -12.980 1.723 31.712 1.00 93.06 84 ILE A CA 1
ATOM 694 C C . ILE A 1 84 ? -13.398 0.949 30.461 1.00 93.06 84 ILE A C 1
ATOM 696 O O . ILE A 1 84 ? -12.674 0.066 30.011 1.00 93.06 84 ILE A O 1
ATOM 700 N N . TYR A 1 85 ? -14.520 1.342 29.847 1.00 92.56 85 TYR A N 1
ATOM 701 C CA . TYR A 1 85 ? -14.991 0.773 28.583 1.00 92.56 85 TYR A CA 1
ATOM 702 C C . TYR A 1 85 ? -13.906 0.788 27.495 1.00 92.56 85 TYR A C 1
ATOM 704 O O . TYR A 1 85 ? -13.676 -0.223 26.830 1.00 92.56 85 TYR A O 1
ATOM 712 N N . VAL A 1 86 ? -13.213 1.920 27.331 1.00 94.56 86 VAL A N 1
ATOM 713 C CA . VAL A 1 86 ? -12.140 2.069 26.337 1.00 94.56 86 VAL A CA 1
ATOM 714 C C . VAL A 1 86 ? -10.920 1.228 26.715 1.00 94.56 86 VAL A C 1
ATOM 716 O O . VAL A 1 86 ? -10.414 0.496 25.870 1.00 94.56 86 VAL A O 1
ATOM 719 N N . LEU A 1 87 ? -10.476 1.262 27.976 1.00 95.00 87 LEU A N 1
ATOM 720 C CA . LEU A 1 87 ? -9.308 0.488 28.418 1.00 95.00 87 LEU A CA 1
ATOM 721 C C . LEU A 1 87 ? -9.496 -1.021 28.251 1.00 95.00 87 LEU A C 1
ATOM 723 O O . LEU A 1 87 ? -8.562 -1.703 27.832 1.00 95.00 87 LEU A O 1
ATOM 727 N N . ILE A 1 88 ? -10.698 -1.541 28.517 1.00 94.50 88 ILE A N 1
ATOM 728 C CA . ILE A 1 88 ? -10.993 -2.965 28.322 1.00 94.50 88 ILE A CA 1
ATOM 729 C C . ILE A 1 88 ? -10.829 -3.352 26.846 1.00 94.50 88 ILE A C 1
ATOM 731 O O . ILE A 1 88 ? -10.250 -4.399 26.572 1.00 94.50 88 ILE A O 1
ATOM 735 N N . HIS A 1 89 ? -11.238 -2.506 25.890 1.00 94.81 89 HIS A N 1
ATOM 736 C CA . HIS A 1 89 ? -10.961 -2.776 24.471 1.00 94.81 89 HIS A CA 1
ATOM 737 C C . HIS A 1 89 ? -9.458 -2.894 24.210 1.00 94.81 89 HIS A C 1
ATOM 739 O O . HIS A 1 89 ? -9.030 -3.845 23.564 1.00 94.81 89 HIS A O 1
ATOM 745 N N . GLY A 1 90 ? -8.660 -1.972 24.757 1.00 93.00 90 GLY A N 1
ATOM 746 C CA . GLY A 1 90 ? -7.201 -2.033 24.665 1.00 93.00 90 GLY A CA 1
ATOM 747 C C . GLY A 1 90 ? -6.635 -3.365 25.151 1.00 93.00 90 GLY A C 1
ATOM 748 O O . GLY A 1 90 ? -5.845 -3.983 24.443 1.00 93.00 90 GLY A O 1
ATOM 749 N N . LEU A 1 91 ? -7.106 -3.853 26.303 1.00 94.88 91 LEU A N 1
ATOM 750 C CA . LEU A 1 91 ? -6.706 -5.154 26.850 1.00 94.88 91 LEU A CA 1
ATOM 751 C C . LEU A 1 91 ? -7.067 -6.319 25.920 1.00 94.88 91 LEU A C 1
ATOM 753 O O . LEU A 1 91 ? -6.243 -7.208 25.732 1.00 94.88 91 LEU A O 1
ATOM 757 N N . PHE A 1 92 ? -8.246 -6.302 25.292 1.00 93.88 92 PHE A N 1
ATOM 758 C CA . PHE A 1 92 ? -8.634 -7.306 24.290 1.00 93.88 92 PHE A CA 1
ATOM 759 C C . PHE A 1 92 ? -7.824 -7.222 22.987 1.00 93.88 92 PHE A C 1
ATOM 761 O O . PHE A 1 92 ? -7.801 -8.192 22.227 1.00 93.88 92 PHE A O 1
ATOM 768 N N . GLY A 1 93 ? -7.168 -6.093 22.711 1.00 91.31 93 GLY A N 1
ATOM 769 C CA . GLY A 1 93 ? -6.277 -5.920 21.562 1.00 91.31 93 GLY A CA 1
ATOM 770 C C . GLY A 1 93 ? -4.870 -6.487 21.767 1.00 91.31 93 GLY A C 1
ATOM 771 O O . GLY A 1 93 ? -4.230 -6.877 20.793 1.00 91.31 93 GLY A O 1
ATOM 772 N N . LEU A 1 94 ? -4.390 -6.581 23.014 1.00 92.25 94 LEU A N 1
ATOM 773 C CA . LEU A 1 94 ? -3.025 -7.037 23.318 1.00 92.25 94 LEU A CA 1
ATOM 774 C C . LEU A 1 94 ? -2.728 -8.473 22.838 1.00 92.25 94 LEU A C 1
ATOM 776 O O . LEU A 1 94 ? -1.681 -8.666 22.215 1.00 92.25 94 LEU A O 1
ATOM 780 N N . PRO A 1 95 ? -3.601 -9.484 23.060 1.00 88.69 95 PRO A N 1
ATOM 781 C CA . PRO A 1 95 ? -3.294 -10.872 22.711 1.00 88.69 95 PRO A CA 1
ATOM 782 C C . PRO A 1 95 ? -3.017 -11.089 21.224 1.00 88.69 95 PRO A C 1
ATOM 784 O O . PRO A 1 95 ? -2.152 -11.888 20.884 1.00 88.69 95 PRO A O 1
ATOM 787 N N . PHE A 1 96 ? -3.698 -10.351 20.341 1.00 74.31 96 PHE A N 1
ATOM 788 C CA . PHE A 1 96 ? -3.515 -10.483 18.893 1.00 74.31 96 PHE A CA 1
ATOM 789 C C . PHE A 1 96 ? -2.110 -10.101 18.441 1.00 74.31 96 PHE A C 1
ATOM 791 O O . PHE A 1 96 ? -1.562 -10.718 17.534 1.00 74.31 96 PHE A O 1
ATOM 798 N N . GLY A 1 97 ? -1.515 -9.109 19.092 1.00 72.25 97 GLY A N 1
ATOM 799 C CA . GLY A 1 97 ? -0.164 -8.682 18.779 1.00 72.25 97 GLY A CA 1
ATOM 800 C C . GLY A 1 97 ? 0.923 -9.461 19.519 1.00 72.25 97 GLY A C 1
ATOM 801 O O . GLY A 1 97 ? 2.019 -9.624 18.989 1.00 72.25 97 GLY A O 1
ATOM 802 N N . LEU A 1 98 ? 0.620 -10.004 20.705 1.00 81.38 98 LEU A N 1
ATOM 803 C CA . LEU A 1 98 ? 1.560 -10.833 21.474 1.00 81.38 98 LEU A CA 1
ATOM 804 C C . LEU A 1 98 ? 1.958 -12.125 20.749 1.00 81.38 98 LEU A C 1
ATOM 806 O O . LEU A 1 98 ? 3.028 -12.657 21.028 1.00 81.38 98 LEU A O 1
ATOM 810 N N . ILE A 1 99 ? 1.133 -12.609 19.81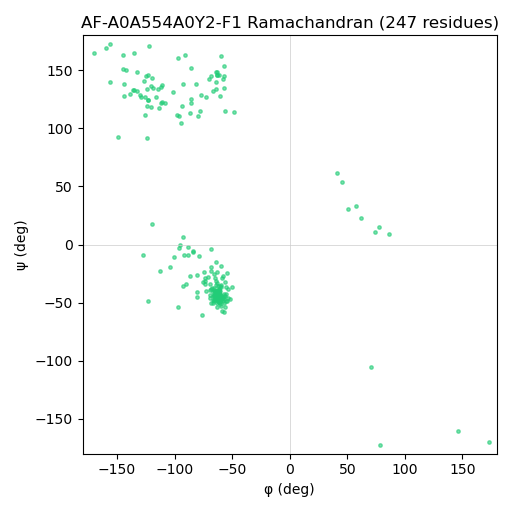3 1.00 79.50 99 ILE A N 1
ATOM 811 C CA . ILE A 1 99 ? 1.458 -13.775 18.977 1.00 79.50 99 ILE A CA 1
ATOM 812 C C . ILE A 1 99 ? 2.674 -13.489 18.081 1.00 79.50 99 ILE A C 1
ATOM 814 O O . ILE A 1 99 ? 3.437 -14.406 17.789 1.00 79.50 99 ILE A O 1
ATOM 818 N N . SER A 1 100 ? 2.878 -12.234 17.661 1.00 78.94 100 SER A N 1
ATOM 819 C CA . SER A 1 100 ? 4.015 -11.858 16.817 1.00 78.94 100 SER A CA 1
ATOM 820 C C . SER A 1 100 ? 5.178 -11.275 17.616 1.00 78.94 100 SER A C 1
ATOM 822 O O . SER A 1 100 ? 6.314 -11.713 17.463 1.00 78.94 100 SER A O 1
ATOM 824 N N . SER A 1 101 ? 4.931 -10.243 18.430 1.00 89.25 101 SER A N 1
ATOM 825 C CA . SER A 1 101 ? 5.981 -9.498 19.133 1.00 89.25 101 SER A CA 1
ATOM 826 C C . SER A 1 101 ? 5.402 -8.532 20.168 1.00 89.25 101 SER A C 1
ATOM 828 O O . SER A 1 101 ? 4.227 -8.169 20.125 1.00 89.25 101 SER A O 1
ATOM 830 N N . PHE A 1 102 ? 6.247 -8.035 21.075 1.00 89.25 102 PHE A N 1
ATOM 831 C CA . PHE A 1 102 ? 5.846 -6.968 21.998 1.00 89.25 102 PHE A CA 1
ATOM 832 C C . PHE A 1 102 ? 5.345 -5.718 21.251 1.00 89.25 102 PHE A C 1
ATOM 834 O O . PHE A 1 102 ? 4.305 -5.166 21.603 1.00 89.25 102 PHE A O 1
ATOM 841 N N . ASN A 1 103 ? 6.023 -5.320 20.169 1.00 89.06 103 ASN A N 1
ATOM 842 C CA . ASN A 1 103 ? 5.586 -4.199 19.330 1.00 89.06 103 ASN A CA 1
ATOM 843 C C . ASN A 1 103 ? 4.225 -4.478 18.682 1.00 89.06 103 ASN A C 1
ATOM 845 O O . ASN A 1 103 ? 3.357 -3.608 18.681 1.00 89.06 103 ASN A O 1
ATOM 849 N N . GLY A 1 104 ? 4.004 -5.707 18.206 1.00 89.81 104 GLY A N 1
ATOM 850 C CA . GLY A 1 104 ? 2.700 -6.142 17.717 1.00 89.81 104 GLY A CA 1
ATOM 851 C C . GLY A 1 104 ? 1.614 -5.958 18.774 1.00 89.81 104 GLY A C 1
ATOM 852 O O . GLY A 1 104 ? 0.544 -5.437 18.465 1.00 89.81 104 GLY A O 1
ATOM 853 N N . ALA A 1 105 ? 1.883 -6.333 20.031 1.00 92.19 105 ALA A N 1
ATOM 854 C CA . ALA A 1 105 ? 0.938 -6.178 21.142 1.00 92.19 105 ALA A CA 1
ATOM 855 C C . ALA A 1 105 ? 0.567 -4.714 21.386 1.00 92.19 105 ALA A C 1
ATOM 857 O O . ALA A 1 105 ? -0.611 -4.397 21.553 1.00 92.19 105 ALA A O 1
ATOM 858 N N . VAL A 1 106 ? 1.557 -3.817 21.351 1.00 93.94 106 VAL A N 1
ATOM 859 C CA . VAL A 1 106 ? 1.339 -2.370 21.477 1.00 93.94 106 VAL A CA 1
ATOM 860 C C . VAL A 1 106 ? 0.458 -1.854 20.337 1.00 93.94 106 VAL A C 1
ATOM 862 O O . VAL A 1 106 ? -0.508 -1.137 20.596 1.00 93.94 106 VAL A O 1
ATOM 865 N N . ILE A 1 107 ? 0.729 -2.264 19.095 1.00 93.81 107 ILE A N 1
ATOM 866 C CA . ILE A 1 107 ? -0.047 -1.860 17.913 1.00 93.81 107 ILE A CA 1
ATOM 867 C C . ILE A 1 107 ? -1.489 -2.387 17.991 1.00 93.81 107 ILE A C 1
ATOM 869 O O . ILE A 1 107 ? -2.439 -1.625 17.800 1.00 93.81 107 ILE A O 1
ATOM 873 N N . GLY A 1 108 ? -1.674 -3.666 18.327 1.00 93.25 108 GLY A N 1
ATOM 874 C CA . GLY A 1 108 ? -2.994 -4.283 18.485 1.00 93.25 108 GLY A CA 1
ATOM 875 C C . GLY A 1 108 ? -3.811 -3.634 19.605 1.00 93.25 108 GLY A C 1
ATOM 876 O O . GLY A 1 108 ? -4.985 -3.305 19.419 1.00 93.25 108 GLY A O 1
ATOM 877 N N . GLY A 1 109 ? -3.173 -3.362 20.747 1.00 95.06 109 GLY A N 1
ATOM 878 C CA . GLY A 1 109 ? -3.771 -2.611 21.848 1.00 95.06 109 GLY A CA 1
ATOM 879 C C . GLY A 1 109 ? -4.172 -1.192 21.437 1.00 95.06 109 GLY A C 1
ATOM 880 O O . GLY A 1 109 ? -5.296 -0.771 21.710 1.00 95.06 109 GLY A O 1
ATOM 881 N N . ALA A 1 110 ? -3.306 -0.468 20.724 1.00 95.75 110 ALA A N 1
ATOM 882 C CA . ALA A 1 110 ? -3.581 0.886 20.240 1.00 95.75 110 ALA A CA 1
ATOM 883 C C . ALA A 1 110 ? -4.751 0.934 19.239 1.00 95.75 110 ALA A C 1
ATOM 885 O O . ALA A 1 110 ? -5.613 1.818 19.327 1.00 95.75 110 ALA A O 1
ATOM 886 N N . ALA A 1 111 ? -4.832 -0.035 18.324 1.00 95.69 111 ALA A N 1
ATOM 887 C CA . ALA A 1 111 ? -5.946 -0.158 17.388 1.00 95.69 111 ALA A CA 1
ATOM 888 C C . ALA A 1 111 ? -7.272 -0.422 18.122 1.00 95.69 111 ALA A C 1
ATOM 890 O O . ALA A 1 111 ? -8.281 0.235 17.848 1.00 95.69 111 ALA A O 1
ATOM 891 N N . ALA A 1 112 ? -7.266 -1.319 19.111 1.00 95.75 112 ALA A N 1
ATOM 892 C CA . ALA A 1 112 ? -8.452 -1.626 19.905 1.00 95.75 112 ALA A CA 1
ATOM 893 C C . ALA A 1 112 ? -8.884 -0.453 20.806 1.00 95.75 112 ALA A C 1
ATOM 895 O O . ALA A 1 112 ? -10.079 -0.167 20.911 1.00 95.75 112 ALA A O 1
ATOM 896 N N . LEU A 1 113 ? -7.933 0.286 21.391 1.00 96.62 113 LEU A N 1
ATOM 897 C CA . LEU A 1 113 ? -8.211 1.533 22.115 1.00 96.62 113 LEU A CA 1
ATOM 898 C C . LEU A 1 113 ? -8.867 2.569 21.203 1.00 96.62 113 LEU A C 1
ATOM 900 O O . LEU A 1 113 ? -9.855 3.190 21.592 1.00 96.62 113 LEU A O 1
ATOM 904 N N . THR A 1 114 ? -8.354 2.726 19.981 1.00 96.81 114 THR A N 1
ATOM 905 C CA . THR A 1 114 ? -8.908 3.656 18.990 1.00 96.81 114 THR A CA 1
ATOM 906 C C . THR A 1 114 ? -10.336 3.266 18.625 1.00 96.81 114 THR A C 1
ATOM 908 O O . THR A 1 114 ? -11.228 4.113 18.655 1.00 96.81 114 THR A O 1
ATOM 911 N N . TYR A 1 115 ? -10.593 1.980 18.369 1.00 96.94 115 TYR A N 1
ATOM 912 C CA . TYR A 1 115 ? -11.945 1.475 18.140 1.00 96.94 115 TYR A CA 1
ATOM 913 C C . TYR A 1 115 ? -12.880 1.809 19.312 1.00 96.94 115 TYR A C 1
ATOM 915 O O . TYR A 1 115 ? -13.931 2.423 19.114 1.00 96.94 115 TYR A O 1
ATOM 923 N N . GLY A 1 116 ? -12.491 1.444 20.540 1.00 95.62 116 GLY A N 1
ATOM 924 C CA . GLY A 1 116 ? -13.308 1.652 21.737 1.00 95.62 116 GLY A CA 1
ATOM 925 C C . GLY A 1 116 ? -13.587 3.132 22.004 1.00 95.62 116 GLY A C 1
ATOM 926 O O . GLY A 1 116 ? -14.713 3.502 22.346 1.00 95.62 11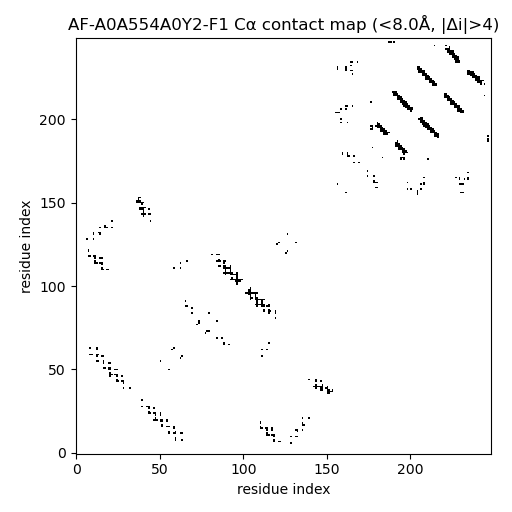6 GLY A O 1
ATOM 927 N N . LEU A 1 117 ? -12.586 3.991 21.792 1.00 96.12 117 LEU A N 1
ATOM 928 C CA . LEU A 1 117 ? -12.704 5.440 21.931 1.00 96.12 117 LEU A CA 1
ATOM 929 C C . LEU A 1 117 ? -13.719 6.017 20.941 1.00 96.12 117 LEU A C 1
ATOM 931 O O . LEU A 1 117 ? -14.596 6.787 21.340 1.00 96.12 117 LEU A O 1
ATOM 935 N N . ILE A 1 118 ? -13.623 5.640 19.665 1.00 95.88 118 ILE A N 1
ATOM 936 C CA . ILE A 1 118 ? -14.508 6.148 18.612 1.00 95.88 118 ILE A CA 1
ATOM 937 C C . ILE A 1 118 ? -15.930 5.623 18.793 1.00 95.88 118 ILE A C 1
ATOM 939 O O . ILE A 1 118 ? -16.883 6.400 18.713 1.00 95.88 118 ILE A O 1
ATOM 943 N N . ASP A 1 119 ? -16.096 4.341 19.109 1.00 94.75 119 ASP A N 1
ATOM 944 C CA . ASP A 1 119 ? -17.408 3.763 19.390 1.00 94.75 119 ASP A CA 1
ATOM 945 C C . ASP A 1 119 ? -18.084 4.457 20.588 1.00 94.75 119 ASP A C 1
ATOM 947 O O . ASP A 1 119 ? -19.240 4.890 20.493 1.00 94.75 119 ASP A O 1
ATOM 951 N N . TYR A 1 120 ? -17.348 4.680 21.682 1.00 92.75 120 TYR A N 1
ATOM 952 C CA . TYR A 1 120 ? -17.843 5.433 22.836 1.00 92.75 120 TYR A CA 1
ATOM 953 C C . TYR A 1 120 ? -18.194 6.885 22.477 1.00 92.75 120 TYR A C 1
ATOM 955 O O . TYR A 1 120 ? -19.247 7.399 22.877 1.00 92.75 120 TYR A O 1
ATOM 963 N N . PHE A 1 121 ? -17.345 7.555 21.698 1.00 93.25 121 PHE A N 1
ATOM 964 C CA . PHE A 1 121 ? -17.575 8.928 21.265 1.00 93.25 121 PHE A CA 1
ATOM 965 C C . PHE A 1 121 ? -18.843 9.050 20.411 1.00 93.25 121 PHE A C 1
ATOM 967 O O . PHE A 1 121 ? -19.684 9.911 20.686 1.00 93.25 121 PHE A O 1
ATOM 974 N N . ILE A 1 122 ? -19.041 8.162 19.432 1.00 92.56 122 ILE A N 1
ATOM 975 C CA . ILE A 1 122 ? -20.242 8.152 18.585 1.00 92.56 122 ILE A CA 1
ATOM 976 C C . ILE A 1 122 ? -21.487 7.872 19.427 1.00 92.56 122 ILE A C 1
ATOM 978 O O . ILE A 1 122 ? -22.509 8.534 19.237 1.00 92.56 122 ILE A O 1
ATOM 982 N N . ARG A 1 123 ? -21.406 6.954 20.402 1.00 88.94 123 ARG A N 1
ATOM 983 C CA . ARG A 1 123 ? -22.500 6.684 21.351 1.00 88.94 123 ARG A CA 1
ATOM 984 C C . ARG A 1 123 ? -22.935 7.958 22.083 1.00 88.94 123 ARG A C 1
ATOM 986 O O . ARG A 1 123 ? -24.134 8.196 22.213 1.00 88.94 123 ARG A O 1
ATOM 993 N N . LYS A 1 124 ? -21.978 8.786 22.518 1.00 88.12 124 LYS A N 1
ATOM 994 C CA . LYS A 1 124 ? -22.233 10.013 23.293 1.00 88.12 124 LYS A CA 1
ATOM 995 C C . LYS A 1 124 ? -22.653 11.213 22.439 1.00 88.12 124 LYS A C 1
ATOM 997 O O . LYS A 1 124 ? -23.498 11.992 22.870 1.00 88.12 124 LYS A O 1
ATOM 1002 N N . LYS A 1 125 ? -22.038 11.411 21.271 1.00 88.94 125 LYS A N 1
ATOM 1003 C CA . LYS A 1 125 ? -22.188 12.635 20.461 1.00 88.94 125 LYS A CA 1
ATOM 1004 C C . LYS A 1 125 ? -23.082 12.475 19.235 1.00 88.94 125 LYS A C 1
ATOM 1006 O O . LYS A 1 125 ? -23.562 13.482 18.733 1.00 88.94 125 LYS A O 1
ATOM 1011 N N . ARG A 1 126 ? -23.311 11.242 18.769 1.00 85.38 126 ARG A N 1
ATOM 1012 C CA . ARG A 1 126 ? -24.106 10.913 17.572 1.00 85.38 126 ARG A CA 1
ATOM 1013 C C . ARG A 1 126 ? -23.775 11.801 16.355 1.00 85.38 126 ARG A C 1
ATOM 1015 O O . ARG A 1 126 ? -24.679 12.427 15.800 1.00 85.38 126 ARG A O 1
ATOM 1022 N N . PRO A 1 127 ? -22.493 11.891 15.947 1.00 84.19 127 PRO A N 1
ATOM 1023 C CA . PRO A 1 127 ? -22.115 12.619 14.740 1.00 84.19 127 PRO A CA 1
ATOM 1024 C C . PRO A 1 127 ? -22.807 12.035 13.501 1.00 84.19 127 PRO A C 1
ATOM 1026 O O . PRO A 1 127 ? -23.281 10.895 13.506 1.00 84.19 127 PRO A O 1
ATOM 1029 N N . ARG A 1 128 ? -22.846 12.815 12.414 1.00 84.81 128 ARG A N 1
ATOM 1030 C CA . ARG A 1 128 ? -23.307 12.305 11.117 1.00 84.81 128 ARG A CA 1
ATOM 1031 C C . ARG A 1 128 ? -22.365 11.200 10.641 1.00 84.81 128 ARG A C 1
ATOM 1033 O O . ARG A 1 128 ? -21.158 11.291 10.847 1.00 84.81 128 ARG A O 1
ATOM 1040 N N . PHE A 1 129 ? -22.931 10.212 9.948 1.00 79.25 129 PHE A N 1
ATOM 1041 C CA . PHE A 1 129 ? -22.233 8.996 9.519 1.00 79.25 129 PHE A CA 1
ATOM 1042 C C . PHE A 1 129 ? -20.894 9.253 8.810 1.00 79.25 129 PHE A C 1
ATOM 1044 O O . PHE A 1 129 ? -19.942 8.510 9.005 1.00 79.25 129 PHE A O 1
ATOM 1051 N N . PHE A 1 130 ? -20.811 10.323 8.016 1.00 80.69 130 PHE A N 1
ATOM 1052 C CA . PHE A 1 130 ? -19.633 10.636 7.205 1.00 80.69 130 PHE A CA 1
ATOM 1053 C C . PHE A 1 130 ? -18.603 11.548 7.888 1.00 80.69 130 PHE A C 1
ATOM 1055 O O . PHE A 1 130 ? -17.513 11.717 7.357 1.00 80.69 130 PHE A O 1
ATOM 1062 N N . THR A 1 131 ? -18.905 12.140 9.049 1.00 87.31 131 THR A N 1
ATOM 1063 C CA . THR A 1 131 ? -18.023 13.151 9.662 1.00 87.31 131 THR A CA 1
ATOM 1064 C C . THR A 1 131 ? -16.753 12.555 10.262 1.00 87.31 131 THR A C 1
ATOM 1066 O O . THR A 1 131 ? -15.695 13.158 10.154 1.00 87.31 131 THR A O 1
ATOM 1069 N N . LEU A 1 132 ? -16.840 11.398 10.921 1.00 89.69 132 LEU A N 1
ATOM 1070 C CA . LEU A 1 132 ? -15.659 10.751 11.501 1.00 89.69 132 LEU A CA 1
ATOM 1071 C C . LEU A 1 132 ? -14.841 9.976 10.461 1.00 89.69 132 LEU A C 1
ATOM 1073 O O . LEU A 1 132 ? -13.625 10.154 10.447 1.00 89.69 132 LEU A O 1
ATOM 1077 N N . PRO A 1 133 ? -15.453 9.172 9.566 1.00 89.94 133 PRO A N 1
ATOM 1078 C CA . PRO A 1 133 ? -14.716 8.464 8.519 1.00 89.94 133 PRO A CA 1
ATOM 1079 C C . PRO A 1 133 ? -13.907 9.361 7.573 1.00 89.94 133 PRO A C 1
ATOM 1081 O O . PRO A 1 133 ? -12.899 8.911 7.037 1.00 89.94 133 PRO A O 1
ATOM 1084 N N . SER A 1 134 ? -14.302 10.623 7.368 1.00 92.25 134 SER A N 1
ATOM 1085 C CA . SER A 1 134 ? -13.568 11.530 6.477 1.00 92.25 134 SER A CA 1
ATOM 1086 C C . SER A 1 134 ? -12.212 11.973 7.033 1.00 92.25 134 SER A C 1
ATOM 1088 O O . SER A 1 134 ? -11.304 12.234 6.250 1.00 92.25 134 SER A O 1
ATOM 1090 N N . ILE A 1 135 ? -12.039 12.025 8.359 1.00 95.25 135 ILE A N 1
ATOM 1091 C CA . ILE A 1 135 ? -10.797 12.483 9.003 1.00 95.25 135 ILE A CA 1
ATOM 1092 C C . ILE A 1 135 ? -9.584 11.640 8.574 1.00 95.25 135 ILE A C 1
ATOM 1094 O O . ILE A 1 135 ? -8.645 12.218 8.026 1.00 95.25 135 ILE A O 1
ATOM 1098 N N . PRO A 1 136 ? -9.565 10.303 8.762 1.00 96.56 136 PRO A N 1
ATOM 1099 C CA . PRO A 1 136 ? -8.411 9.508 8.358 1.00 96.56 136 PRO A CA 1
ATOM 1100 C C . PRO A 1 136 ? -8.207 9.511 6.838 1.00 96.56 136 PRO A C 1
ATOM 1102 O O . PRO A 1 136 ? -7.069 9.444 6.392 1.00 96.56 136 PRO A O 1
ATOM 1105 N N . LEU A 1 137 ? -9.267 9.655 6.033 1.00 95.94 137 LEU A N 1
ATOM 1106 C CA . LEU A 1 137 ? -9.127 9.761 4.578 1.00 95.94 137 LEU A CA 1
ATOM 1107 C C . LEU A 1 137 ? -8.377 11.039 4.173 1.00 95.94 137 LEU A C 1
ATOM 1109 O O . LEU A 1 137 ? -7.467 10.981 3.353 1.00 95.94 137 LEU A O 1
ATOM 1113 N N . ILE A 1 138 ? -8.714 12.179 4.784 1.00 97.56 138 ILE A N 1
ATOM 1114 C CA . ILE A 1 138 ? -8.009 13.450 4.557 1.00 97.56 138 ILE A CA 1
ATOM 1115 C C . ILE A 1 138 ? -6.543 13.329 4.985 1.00 97.56 138 ILE A C 1
ATOM 1117 O O . ILE A 1 138 ? -5.658 13.776 4.260 1.00 97.56 138 ILE A O 1
ATOM 1121 N N . VAL A 1 139 ? -6.277 12.695 6.131 1.00 97.69 139 VAL A N 1
ATOM 1122 C CA . VAL A 1 139 ? -4.907 12.458 6.616 1.00 97.69 139 VAL A CA 1
ATOM 1123 C C . VAL A 1 139 ? -4.122 11.572 5.647 1.00 97.69 139 VAL A C 1
ATOM 1125 O O . VAL A 1 139 ? -2.997 11.917 5.299 1.00 97.69 139 VAL A O 1
ATOM 1128 N N . ALA A 1 140 ? -4.711 10.473 5.168 1.00 97.62 140 ALA A N 1
ATOM 1129 C CA . ALA A 1 140 ? -4.074 9.579 4.204 1.00 97.62 140 ALA A CA 1
ATOM 1130 C C . ALA A 1 140 ? -3.717 10.308 2.902 1.00 97.62 140 ALA A C 1
ATOM 1132 O O . ALA A 1 140 ? -2.593 10.196 2.420 1.00 97.62 140 ALA A O 1
ATOM 1133 N N . VAL A 1 141 ? -4.649 11.102 2.368 1.00 97.50 141 VAL A N 1
ATOM 1134 C CA . VAL A 1 141 ? -4.424 11.906 1.161 1.00 97.50 141 VAL A CA 1
ATOM 1135 C C . VAL A 1 141 ? -3.318 12.939 1.391 1.00 97.50 141 VAL A C 1
ATOM 1137 O O . VAL A 1 141 ? -2.425 13.064 0.559 1.00 97.50 141 VAL A O 1
ATOM 1140 N N . ALA A 1 142 ? -3.323 13.638 2.528 1.00 98.00 142 ALA A N 1
ATOM 1141 C CA . ALA A 1 142 ? -2.283 14.610 2.860 1.00 98.00 142 ALA A CA 1
ATOM 1142 C C . ALA A 1 142 ? -0.890 13.964 2.951 1.00 98.00 142 ALA A C 1
ATOM 1144 O O . ALA A 1 142 ? 0.065 14.503 2.396 1.00 98.00 142 ALA A O 1
ATOM 1145 N N . ILE A 1 143 ? -0.774 12.799 3.597 1.00 97.38 143 ILE A N 1
ATOM 1146 C CA . ILE A 1 143 ? 0.489 12.050 3.679 1.00 97.38 143 ILE A CA 1
ATOM 1147 C C . ILE A 1 143 ? 0.943 11.608 2.288 1.00 97.38 143 ILE A C 1
ATOM 1149 O O . ILE A 1 143 ? 2.103 11.820 1.945 1.00 97.38 143 ILE A O 1
ATOM 1153 N N . ALA A 1 144 ? 0.041 11.056 1.472 1.00 96.62 144 ALA A N 1
ATOM 1154 C CA . ALA A 1 144 ? 0.364 10.642 0.110 1.00 96.62 144 ALA A CA 1
ATOM 1155 C C . ALA A 1 144 ? 0.898 11.818 -0.724 1.00 96.62 144 ALA A C 1
ATOM 1157 O O . ALA A 1 144 ? 1.944 11.687 -1.349 1.00 96.62 144 ALA A O 1
ATOM 1158 N N . PHE A 1 145 ? 0.249 12.987 -0.663 1.00 96.38 145 PHE A N 1
ATOM 1159 C CA . PHE A 1 145 ? 0.726 14.193 -1.347 1.00 96.38 145 PHE A CA 1
ATOM 1160 C C . PHE A 1 145 ? 2.108 14.644 -0.864 1.00 96.38 145 PHE A C 1
ATOM 1162 O O . PHE A 1 145 ? 2.951 14.992 -1.688 1.00 96.38 145 PHE A O 1
ATOM 1169 N N . ILE A 1 146 ? 2.357 14.623 0.450 1.00 95.31 146 ILE A N 1
ATOM 1170 C CA . ILE A 1 146 ? 3.671 14.963 1.012 1.00 95.31 146 ILE A CA 1
ATOM 1171 C C . ILE A 1 146 ? 4.735 13.987 0.498 1.00 95.31 146 ILE A C 1
ATOM 1173 O O . ILE A 1 146 ? 5.791 14.420 0.052 1.00 95.31 146 ILE A O 1
ATOM 1177 N N . LEU A 1 147 ? 4.458 12.682 0.517 1.00 94.06 147 LEU A N 1
ATOM 1178 C CA . LEU A 1 147 ? 5.398 11.660 0.056 1.00 94.06 147 LEU A CA 1
ATOM 1179 C C . LEU A 1 147 ? 5.676 11.762 -1.445 1.00 94.06 147 LEU A C 1
ATOM 1181 O O . LEU A 1 147 ? 6.831 11.654 -1.850 1.00 94.06 147 LEU A O 1
ATOM 1185 N N . THR A 1 148 ? 4.658 12.034 -2.263 1.00 92.69 148 THR A N 1
ATOM 1186 C CA . THR A 1 148 ? 4.843 12.302 -3.695 1.00 92.69 148 THR A CA 1
ATOM 1187 C C . THR A 1 148 ? 5.710 13.540 -3.914 1.00 92.69 148 THR A C 1
ATOM 1189 O O . THR A 1 148 ? 6.648 13.480 -4.696 1.00 92.69 148 THR A O 1
ATOM 1192 N N . GLY A 1 149 ? 5.470 14.637 -3.187 1.00 91.75 149 GLY A N 1
ATOM 1193 C CA . GLY A 1 149 ? 6.272 15.862 -3.311 1.00 91.75 149 GLY A CA 1
ATOM 1194 C C . GLY A 1 149 ? 7.714 15.737 -2.801 1.00 91.75 149 GLY A C 1
ATOM 1195 O O . GLY A 1 149 ? 8.575 16.508 -3.211 1.00 91.75 149 GLY A O 1
ATOM 1196 N N . LEU A 1 150 ? 7.986 14.777 -1.912 1.00 90.69 150 LEU A N 1
ATOM 1197 C CA . LEU A 1 150 ? 9.335 14.446 -1.440 1.00 90.69 150 LEU A CA 1
ATOM 1198 C C . LEU A 1 150 ? 10.042 13.401 -2.314 1.00 90.69 150 LEU A C 1
ATOM 1200 O O . LEU A 1 150 ? 11.226 13.137 -2.091 1.00 90.69 150 LEU A O 1
ATOM 1204 N N . SER A 1 151 ? 9.328 12.779 -3.254 1.00 87.94 151 SER A N 1
ATOM 1205 C CA . SER A 1 151 ? 9.908 11.774 -4.138 1.00 87.94 151 SER A CA 1
ATOM 1206 C C . SER A 1 151 ? 10.736 12.470 -5.225 1.00 87.94 151 SER A C 1
ATOM 1208 O O . SER A 1 151 ? 10.218 13.382 -5.870 1.00 87.94 151 SER A O 1
ATOM 1210 N N . PRO A 1 152 ? 12.004 12.078 -5.449 1.00 87.38 152 PRO A N 1
ATOM 1211 C CA . PRO A 1 152 ? 12.735 12.485 -6.640 1.00 87.38 152 PRO A CA 1
ATOM 1212 C C . PRO A 1 152 ? 11.985 12.057 -7.904 1.00 87.38 152 PRO A C 1
ATOM 1214 O O . PRO A 1 152 ? 11.247 11.067 -7.901 1.00 87.38 152 PRO A O 1
ATOM 1217 N N . GLU A 1 153 ? 12.212 12.798 -8.989 1.00 85.19 153 GLU A N 1
ATOM 1218 C CA . GLU A 1 153 ? 11.761 12.381 -10.313 1.00 85.19 153 GLU A CA 1
ATOM 1219 C C . GLU A 1 153 ? 12.357 11.009 -10.640 1.00 85.19 153 GLU A C 1
ATOM 1221 O O . GLU A 1 153 ? 13.535 10.737 -10.379 1.00 85.19 153 GLU A O 1
ATOM 1226 N N . GLN A 1 154 ? 11.517 10.123 -11.168 1.00 84.44 154 GLN A N 1
ATOM 1227 C CA . GLN A 1 154 ? 11.964 8.813 -11.615 1.00 84.44 154 GLN A CA 1
ATOM 1228 C C . GLN A 1 154 ? 12.948 9.008 -12.780 1.00 84.44 154 GLN A C 1
ATOM 1230 O O . GLN A 1 154 ? 12.671 9.816 -13.669 1.00 84.44 154 GLN A O 1
ATOM 1235 N N . PRO A 1 155 ? 14.101 8.313 -12.791 1.00 87.25 155 PRO A N 1
ATOM 1236 C CA . PRO A 1 155 ? 15.045 8.434 -13.893 1.00 87.25 155 PRO A CA 1
ATOM 1237 C C . PRO A 1 155 ? 14.397 7.942 -15.190 1.00 87.25 155 PRO A C 1
ATOM 1239 O O . PRO A 1 155 ? 13.619 6.983 -15.137 1.00 87.25 155 PRO A O 1
ATOM 1242 N N . PRO A 1 156 ? 14.721 8.547 -16.342 1.00 90.25 156 PRO A N 1
ATOM 1243 C CA . PRO A 1 156 ? 14.078 8.200 -17.597 1.00 90.25 156 PRO A CA 1
ATOM 1244 C C . PRO A 1 156 ? 14.363 6.752 -18.004 1.00 90.25 156 PRO A C 1
ATOM 1246 O O . PRO A 1 156 ? 15.425 6.213 -17.689 1.00 90.25 156 PRO A O 1
ATOM 1249 N N . PHE A 1 157 ? 13.412 6.114 -18.684 1.00 93.88 157 PHE A N 1
ATOM 1250 C CA . PHE A 1 157 ? 13.549 4.735 -19.159 1.00 93.88 157 PHE A CA 1
ATOM 1251 C C . PHE A 1 157 ? 14.427 4.732 -20.403 1.00 93.88 157 PHE A C 1
ATOM 1253 O O . PHE A 1 157 ? 14.081 5.319 -21.434 1.00 93.88 157 PHE A O 1
ATOM 1260 N N . THR A 1 158 ? 15.595 4.108 -20.306 1.00 94.50 158 THR A N 1
ATOM 1261 C CA . THR A 1 158 ? 16.604 4.184 -21.358 1.00 94.50 158 THR A CA 1
ATOM 1262 C C . THR A 1 158 ? 16.456 3.056 -22.374 1.00 94.50 158 THR A C 1
ATOM 1264 O O . THR A 1 158 ? 15.859 2.013 -22.114 1.00 94.50 158 THR A O 1
ATOM 1267 N N . ARG A 1 159 ? 17.092 3.233 -23.537 1.00 94.81 159 ARG A N 1
ATOM 1268 C CA . ARG A 1 159 ? 17.248 2.168 -24.541 1.00 94.81 159 ARG A CA 1
ATOM 1269 C C . ARG A 1 159 ? 17.875 0.905 -23.954 1.00 94.81 159 ARG A C 1
ATOM 1271 O O . ARG A 1 159 ? 17.471 -0.197 -24.305 1.00 94.81 159 ARG A O 1
ATOM 1278 N N . GLN A 1 160 ? 18.840 1.066 -23.048 1.00 93.81 160 GLN A N 1
ATOM 1279 C CA . GLN A 1 160 ? 19.511 -0.063 -22.416 1.00 93.81 160 GLN A CA 1
ATOM 1280 C C . GLN A 1 160 ? 18.571 -0.815 -21.469 1.00 93.81 160 GLN A C 1
ATOM 1282 O O . GLN A 1 160 ? 18.574 -2.045 -21.464 1.00 93.81 160 GLN A O 1
ATOM 1287 N N . ASP A 1 161 ? 17.731 -0.098 -20.722 1.00 93.56 161 ASP A N 1
ATOM 1288 C CA . ASP A 1 161 ? 16.715 -0.721 -19.869 1.00 93.56 161 ASP A CA 1
ATOM 1289 C C . ASP A 1 161 ? 15.719 -1.527 -20.714 1.00 93.56 161 ASP A C 1
ATOM 1291 O O . ASP A 1 161 ? 15.387 -2.659 -20.367 1.00 93.56 161 ASP A O 1
ATOM 1295 N N . ALA A 1 162 ? 15.331 -1.000 -21.881 1.00 94.44 162 ALA A N 1
ATOM 1296 C CA . ALA A 1 162 ? 14.468 -1.708 -22.819 1.00 94.44 162 ALA A CA 1
ATOM 1297 C C . ALA A 1 162 ? 15.097 -3.010 -23.345 1.00 94.44 162 ALA A C 1
ATOM 1299 O O . ALA A 1 162 ? 14.408 -4.025 -23.432 1.00 94.44 162 ALA A O 1
ATOM 1300 N N . ILE A 1 163 ? 16.401 -3.019 -23.655 1.00 93.56 163 ILE A N 1
ATOM 1301 C CA . ILE A 1 163 ? 17.124 -4.241 -24.057 1.00 93.56 163 ILE A CA 1
ATOM 1302 C C . ILE A 1 163 ? 17.112 -5.269 -22.924 1.00 93.56 163 ILE A C 1
ATOM 1304 O O . ILE A 1 163 ? 16.841 -6.445 -23.166 1.00 93.56 163 ILE A O 1
ATOM 1308 N N . VAL A 1 164 ? 17.387 -4.837 -21.690 1.00 92.56 164 VAL A N 1
ATOM 1309 C CA . VAL A 1 164 ? 17.406 -5.717 -20.512 1.00 92.56 164 VAL A CA 1
ATOM 1310 C C . VAL A 1 164 ? 16.028 -6.331 -20.263 1.00 92.56 164 VAL A C 1
ATOM 1312 O O . VAL A 1 164 ? 15.933 -7.543 -20.063 1.00 92.56 164 VAL A O 1
ATOM 1315 N N . GLU A 1 165 ? 14.961 -5.532 -20.320 1.00 92.06 165 GLU A N 1
ATOM 1316 C CA . GLU A 1 165 ? 13.589 -6.027 -20.173 1.00 92.06 165 GLU A CA 1
ATOM 1317 C C . GLU A 1 165 ? 13.192 -6.971 -21.322 1.00 92.06 165 GLU A C 1
ATOM 1319 O O . GLU A 1 165 ? 12.609 -8.027 -21.071 1.00 92.06 165 GLU A O 1
ATOM 1324 N N . ALA A 1 166 ? 13.565 -6.655 -22.568 1.00 91.19 166 ALA A N 1
ATOM 1325 C CA . ALA A 1 166 ? 13.309 -7.523 -23.718 1.00 91.19 166 ALA A CA 1
ATOM 1326 C C . ALA A 1 166 ? 14.013 -8.882 -23.589 1.00 91.19 166 ALA A C 1
ATOM 1328 O O . ALA A 1 166 ? 13.420 -9.911 -23.903 1.00 91.19 166 ALA A O 1
ATOM 1329 N N . HIS A 1 167 ? 15.258 -8.900 -23.101 1.00 89.75 167 HIS A N 1
ATOM 1330 C CA . HIS A 1 167 ? 15.998 -10.133 -22.813 1.00 89.75 167 HIS A CA 1
ATOM 1331 C C . HIS A 1 167 ? 15.335 -10.957 -21.710 1.00 89.75 167 HIS A C 1
ATOM 1333 O O . HIS A 1 167 ? 15.193 -12.166 -21.860 1.00 89.75 167 HIS A O 1
ATOM 1339 N N . ALA A 1 168 ? 14.876 -10.319 -20.631 1.00 87.00 168 ALA A N 1
ATOM 1340 C CA . ALA A 1 168 ? 14.204 -11.010 -19.529 1.00 87.00 168 ALA A CA 1
ATOM 1341 C C . ALA A 1 168 ? 12.856 -11.638 -19.931 1.00 87.00 168 ALA A C 1
ATOM 1343 O O . ALA A 1 168 ? 12.413 -12.596 -19.299 1.00 87.00 168 ALA A O 1
ATOM 1344 N N . ALA A 1 169 ? 12.204 -11.107 -20.969 1.00 83.50 169 ALA A N 1
ATOM 1345 C CA . ALA A 1 169 ? 10.949 -11.628 -21.506 1.00 83.50 169 ALA A CA 1
ATOM 1346 C C . ALA A 1 169 ? 11.126 -12.783 -22.512 1.00 83.50 169 ALA A C 1
ATOM 1348 O O . ALA A 1 169 ? 10.124 -13.351 -22.955 1.00 83.50 169 ALA A O 1
ATOM 1349 N N . ARG A 1 170 ? 12.362 -13.115 -22.912 1.00 76.56 170 ARG A N 1
ATOM 1350 C CA . ARG A 1 170 ? 12.653 -14.218 -23.842 1.00 76.56 170 ARG A CA 1
ATOM 1351 C C . ARG A 1 170 ? 12.774 -15.552 -23.113 1.00 76.56 170 ARG A C 1
ATOM 1353 O O . ARG A 1 170 ? 13.186 -15.620 -21.957 1.00 76.56 170 ARG A O 1
ATOM 1360 N N . ASP A 1 171 ? 12.464 -16.624 -23.835 1.00 70.50 171 ASP A N 1
ATOM 1361 C CA . ASP A 1 171 ? 12.771 -17.980 -23.394 1.00 70.50 171 ASP A CA 1
ATOM 1362 C C . ASP A 1 171 ? 14.290 -18.192 -23.295 1.00 70.50 171 ASP A C 1
ATOM 1364 O O . ASP A 1 171 ? 15.068 -17.640 -24.077 1.00 70.50 171 ASP A O 1
ATOM 1368 N N . VAL A 1 172 ? 14.706 -19.047 -22.352 1.00 65.88 172 VAL A N 1
ATOM 1369 C CA . VAL A 1 172 ? 16.119 -19.368 -22.048 1.00 65.88 172 VAL A CA 1
ATOM 1370 C C . VAL A 1 172 ? 16.897 -19.842 -23.285 1.00 65.88 172 VAL A C 1
ATOM 1372 O O . VAL A 1 172 ? 18.112 -19.681 -23.353 1.00 65.88 172 VAL A O 1
ATOM 1375 N N . GLU A 1 173 ? 16.197 -20.388 -24.282 1.00 63.62 173 GLU A N 1
ATOM 1376 C CA . GLU A 1 173 ? 16.753 -20.851 -25.558 1.00 63.62 173 GLU A CA 1
ATOM 1377 C C . GLU A 1 173 ? 17.463 -19.743 -26.358 1.00 63.62 173 GLU A C 1
ATOM 1379 O O . GLU A 1 173 ? 18.303 -20.048 -27.202 1.00 63.62 173 GLU A O 1
ATOM 1384 N N . TYR A 1 174 ? 17.202 -18.467 -26.051 1.00 70.75 174 TYR A N 1
ATOM 1385 C CA . TYR A 1 174 ? 17.766 -17.333 -26.779 1.00 70.75 174 TYR A CA 1
ATOM 1386 C C . TYR A 1 174 ? 18.637 -16.368 -25.946 1.00 70.75 174 TYR A C 1
ATOM 1388 O O . TYR A 1 174 ? 18.902 -15.246 -26.389 1.00 70.75 174 TYR A O 1
ATOM 1396 N N . ASP A 1 175 ? 19.116 -16.787 -24.767 1.00 75.75 175 ASP A N 1
ATOM 1397 C CA . ASP A 1 175 ? 20.020 -15.992 -23.900 1.00 75.75 175 ASP A CA 1
ATOM 1398 C C . ASP A 1 175 ? 21.429 -15.792 -24.512 1.00 75.75 175 ASP A C 1
ATOM 1400 O O . ASP A 1 175 ? 22.271 -15.083 -23.965 1.00 75.75 175 ASP A O 1
ATOM 1404 N N . HIS A 1 176 ? 21.709 -16.395 -25.675 1.00 81.75 176 HIS A N 1
ATOM 1405 C CA . HIS A 1 176 ? 22.973 -16.237 -26.404 1.00 81.75 176 HIS A CA 1
ATOM 1406 C C . HIS A 1 176 ? 23.069 -14.926 -27.195 1.00 81.75 176 HIS A C 1
ATOM 1408 O O . HIS A 1 176 ? 24.144 -14.607 -27.703 1.00 81.75 176 HIS A O 1
ATOM 1414 N N . PHE A 1 177 ? 21.978 -14.166 -27.323 1.00 87.12 177 PHE A N 1
ATOM 1415 C CA . PHE A 1 177 ? 22.024 -12.859 -27.971 1.00 87.12 177 PHE A CA 1
ATOM 1416 C C . PHE A 1 177 ? 22.821 -11.835 -27.138 1.00 87.12 177 PHE A C 1
ATOM 1418 O O . PHE A 1 177 ? 22.720 -11.813 -25.909 1.00 87.12 177 PHE A O 1
ATOM 1425 N N . PRO A 1 178 ? 23.558 -10.917 -27.784 1.00 89.44 178 PRO A N 1
ATOM 1426 C CA . PRO A 1 178 ? 24.247 -9.823 -27.101 1.00 89.44 178 PRO A CA 1
ATOM 1427 C C . PRO A 1 178 ? 23.299 -8.934 -26.276 1.00 89.44 178 PRO A C 1
ATOM 1429 O O . PRO A 1 178 ? 22.150 -8.703 -26.652 1.00 89.44 178 PRO A O 1
ATOM 1432 N N . LYS A 1 179 ? 23.784 -8.423 -25.134 1.00 90.94 179 LYS A N 1
ATOM 1433 C CA . LYS A 1 179 ? 23.002 -7.619 -24.162 1.00 90.94 179 LYS A CA 1
ATOM 1434 C C . LYS A 1 179 ? 23.090 -6.107 -24.383 1.00 90.94 179 LYS A C 1
ATOM 1436 O O . LYS A 1 179 ? 22.597 -5.331 -23.569 1.00 90.94 179 LYS A O 1
ATOM 1441 N N . GLU A 1 180 ? 23.724 -5.701 -25.470 1.00 93.19 180 GLU A N 1
ATOM 1442 C CA . GLU A 1 180 ? 23.893 -4.307 -25.873 1.00 93.19 180 GLU A CA 1
ATOM 1443 C C . GLU A 1 180 ? 23.300 -4.118 -27.274 1.00 93.19 180 GLU A C 1
ATOM 1445 O O . GLU A 1 180 ? 22.919 -5.093 -27.922 1.00 93.19 180 GLU A O 1
ATOM 1450 N N . GLU A 1 181 ? 23.187 -2.873 -27.733 1.00 94.06 181 GLU A N 1
ATOM 1451 C CA . GLU A 1 181 ? 22.763 -2.535 -29.098 1.00 94.06 181 GLU A CA 1
ATOM 1452 C C . GLU A 1 181 ? 23.942 -2.647 -30.078 1.00 94.06 181 GLU A C 1
ATOM 1454 O O . GLU A 1 181 ? 25.057 -2.229 -29.760 1.00 94.06 181 GLU A O 1
ATOM 1459 N N . GLY A 1 182 ? 23.712 -3.211 -31.268 1.00 94.31 182 GLY A N 1
ATOM 1460 C CA . GLY A 1 182 ? 24.751 -3.349 -32.289 1.00 94.31 182 GLY A CA 1
ATOM 1461 C C . GLY A 1 182 ? 24.650 -4.609 -33.144 1.00 94.31 182 GLY A C 1
ATOM 1462 O O . GLY A 1 182 ? 23.604 -5.249 -33.251 1.00 94.31 182 GLY A O 1
ATOM 1463 N N . THR A 1 183 ? 25.771 -4.960 -33.774 1.00 94.88 183 THR A N 1
ATOM 1464 C CA . THR A 1 183 ? 25.907 -6.136 -34.636 1.00 94.88 183 THR A CA 1
ATOM 1465 C C . THR A 1 183 ? 27.175 -6.899 -34.280 1.00 94.88 183 THR A C 1
ATOM 1467 O O . THR A 1 183 ? 28.257 -6.318 -34.189 1.00 94.88 183 THR A O 1
ATOM 1470 N N . TRP A 1 184 ? 27.051 -8.212 -34.132 1.00 94.81 184 TRP A N 1
ATOM 1471 C CA . TRP A 1 184 ? 28.128 -9.125 -33.776 1.00 94.81 184 TRP A CA 1
ATOM 1472 C C . TRP A 1 184 ? 28.204 -10.245 -34.793 1.00 94.81 184 TRP A C 1
ATOM 1474 O O . TRP A 1 184 ? 27.188 -10.746 -35.260 1.00 94.81 184 TRP A O 1
ATOM 1484 N N . THR A 1 185 ? 29.420 -10.640 -35.144 1.00 93.69 185 THR A N 1
ATOM 1485 C CA . THR A 1 185 ? 29.669 -11.761 -36.052 1.00 93.69 185 THR A CA 1
ATOM 1486 C C . THR A 1 185 ? 30.462 -12.818 -35.306 1.00 93.69 185 THR A C 1
ATOM 1488 O O . THR A 1 185 ? 31.420 -12.500 -34.599 1.00 93.69 185 THR A O 1
ATOM 1491 N N . SER A 1 186 ? 30.063 -14.074 -35.444 1.00 91.19 186 SER A N 1
ATOM 1492 C CA . SER A 1 186 ? 30.706 -15.215 -34.806 1.00 91.19 186 SER A CA 1
ATOM 1493 C C . SER A 1 186 ? 30.655 -16.432 -35.721 1.00 91.19 186 SER A C 1
ATOM 1495 O O . SER A 1 186 ? 29.889 -16.467 -36.680 1.00 91.19 186 SER A O 1
ATOM 1497 N N . VAL A 1 187 ? 31.486 -17.429 -35.425 1.00 90.38 187 VAL A N 1
ATOM 1498 C CA . VAL A 1 187 ? 31.462 -18.709 -36.134 1.00 90.38 187 VAL A CA 1
ATOM 1499 C C . VAL A 1 187 ? 31.012 -19.791 -35.163 1.00 90.38 187 VAL A C 1
ATOM 1501 O O . VAL A 1 187 ? 31.699 -20.055 -34.176 1.00 90.38 187 VAL A O 1
ATOM 1504 N N . ILE A 1 188 ? 29.876 -20.432 -35.444 1.00 87.00 188 ILE A N 1
ATOM 1505 C CA . ILE A 1 188 ? 29.275 -21.468 -34.588 1.00 87.00 188 ILE A CA 1
ATOM 1506 C C . ILE A 1 188 ? 29.096 -22.737 -35.419 1.00 87.00 188 ILE A C 1
ATOM 1508 O O . ILE A 1 188 ? 28.425 -22.720 -36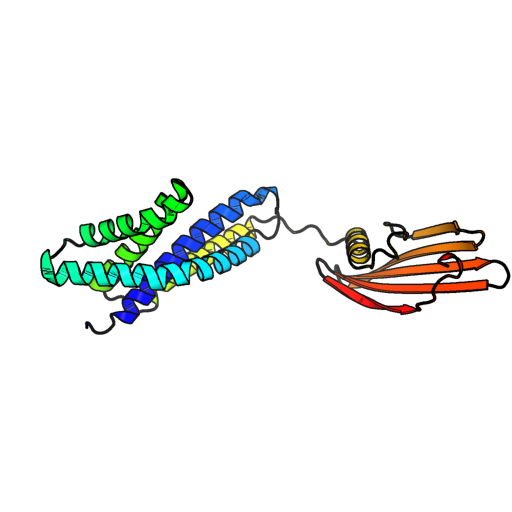.443 1.00 87.00 188 ILE A O 1
ATOM 1512 N N . ASN A 1 189 ? 29.727 -23.852 -35.030 1.00 86.00 189 ASN A N 1
ATOM 1513 C CA . ASN A 1 189 ? 29.659 -25.131 -35.765 1.00 86.00 189 ASN A CA 1
ATOM 1514 C C . ASN A 1 189 ? 29.964 -25.012 -37.283 1.00 86.00 189 ASN A C 1
ATOM 1516 O O . ASN A 1 189 ? 29.466 -25.783 -38.114 1.00 86.00 189 ASN A O 1
ATOM 1520 N N . GLY A 1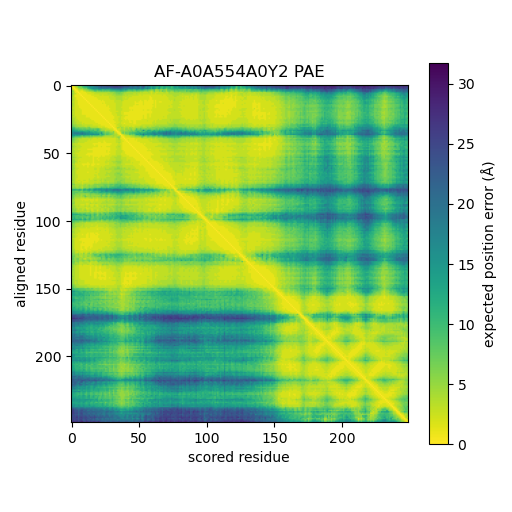 190 ? 30.813 -24.045 -37.652 1.00 86.00 190 GLY A N 1
ATOM 1521 C CA . GLY A 1 190 ? 31.193 -23.741 -39.034 1.00 86.00 190 GLY A CA 1
ATOM 1522 C C . GLY A 1 190 ? 30.149 -22.962 -39.841 1.00 86.00 190 GLY A C 1
ATOM 1523 O O . GLY A 1 190 ? 30.256 -22.967 -41.062 1.00 86.00 190 GLY A O 1
ATOM 1524 N N . TYR A 1 191 ? 29.149 -22.367 -39.186 1.00 90.00 191 TYR A N 1
ATOM 1525 C CA . TYR A 1 191 ? 28.274 -21.341 -39.754 1.00 90.00 191 TYR A CA 1
ATOM 1526 C C . TYR A 1 191 ? 28.833 -19.960 -39.438 1.00 90.00 191 TYR A C 1
ATOM 1528 O O . TYR A 1 191 ? 29.236 -19.722 -38.298 1.00 90.00 191 TYR A O 1
ATOM 1536 N N . ASP A 1 192 ? 28.797 -19.062 -40.416 1.00 92.25 192 ASP A N 1
ATOM 1537 C CA . ASP A 1 192 ? 28.989 -17.634 -40.194 1.00 92.25 192 ASP A CA 1
ATOM 1538 C C . ASP A 1 192 ? 27.669 -17.069 -39.666 1.00 92.25 192 ASP A C 1
ATOM 1540 O O . ASP A 1 192 ? 26.667 -17.050 -40.378 1.00 92.25 192 ASP A O 1
ATOM 1544 N N . VAL A 1 193 ? 27.651 -16.679 -38.391 1.00 92.00 193 VAL A N 1
ATOM 1545 C CA . VAL A 1 193 ? 26.461 -16.198 -37.683 1.00 92.00 193 VAL A CA 1
ATOM 1546 C C . VAL A 1 193 ? 26.622 -14.71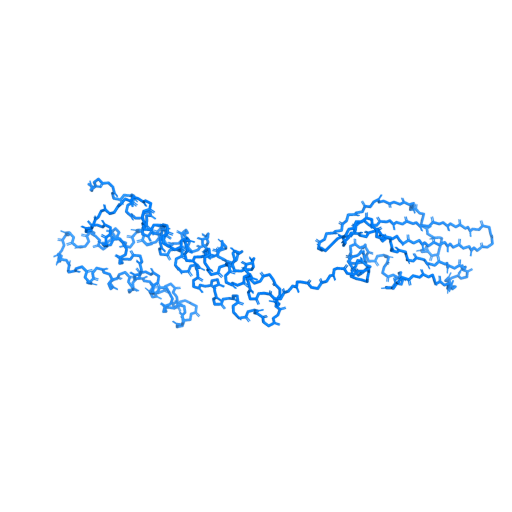5 -37.390 1.00 92.00 193 VAL A C 1
ATOM 1548 O O . VAL A 1 193 ? 27.563 -14.300 -36.711 1.00 92.00 193 VAL A O 1
ATOM 1551 N N . GLN A 1 194 ? 25.678 -13.912 -37.864 1.00 94.31 194 GLN A N 1
ATOM 1552 C CA . GLN A 1 194 ? 25.575 -12.493 -37.559 1.00 94.31 194 GLN A CA 1
ATOM 1553 C C . GLN A 1 194 ? 24.336 -12.252 -36.700 1.00 94.31 194 GLN A C 1
ATOM 1555 O O . GLN A 1 194 ? 23.218 -12.558 -37.103 1.00 94.31 194 GLN A O 1
ATOM 1560 N N . GLN A 1 195 ? 24.548 -11.687 -35.519 1.00 93.94 195 GLN A N 1
ATOM 1561 C CA . GLN A 1 195 ? 23.509 -11.320 -34.569 1.00 93.94 195 GLN A CA 1
ATOM 1562 C C . GLN A 1 195 ? 23.419 -9.804 -34.489 1.00 93.94 195 GLN A C 1
ATOM 1564 O O . GLN A 1 195 ? 24.432 -9.112 -34.432 1.00 93.94 195 GLN A O 1
ATOM 1569 N N . GLU A 1 196 ? 22.210 -9.280 -34.465 1.00 94.75 196 GLU A N 1
ATOM 1570 C CA . GLU A 1 196 ? 21.931 -7.857 -34.446 1.00 94.75 196 GLU A CA 1
ATOM 1571 C C . GLU A 1 196 ? 20.848 -7.573 -33.401 1.00 94.75 196 GLU A C 1
ATOM 1573 O O . GLU A 1 196 ? 19.826 -8.261 -33.330 1.00 94.75 196 GLU A O 1
ATOM 1578 N N . VAL A 1 197 ? 21.095 -6.557 -32.579 1.00 95.50 197 VAL A N 1
ATOM 1579 C CA . VAL A 1 197 ? 20.140 -6.006 -31.618 1.00 95.50 197 VAL A CA 1
ATOM 1580 C C . VAL A 1 197 ? 19.955 -4.545 -31.978 1.00 95.50 197 VAL A C 1
ATOM 1582 O O . VAL A 1 197 ? 20.913 -3.776 -31.935 1.00 95.50 197 VAL A O 1
ATOM 1585 N N . THR A 1 198 ? 18.734 -4.162 -32.339 1.00 95.81 198 THR A N 1
ATOM 1586 C CA . THR A 1 198 ? 18.389 -2.771 -32.665 1.00 95.81 198 THR A CA 1
ATOM 1587 C C . THR A 1 198 ? 17.321 -2.254 -31.722 1.00 95.81 198 THR A C 1
ATOM 1589 O O . THR A 1 198 ? 16.406 -2.996 -31.350 1.00 95.81 198 THR A O 1
ATOM 1592 N N . VAL A 1 199 ? 17.420 -0.976 -31.353 1.00 96.38 199 VAL A N 1
ATOM 1593 C CA . VAL A 1 199 ? 16.438 -0.318 -30.490 1.00 96.38 199 VAL A CA 1
ATOM 1594 C C . VAL A 1 199 ? 15.923 0.943 -31.163 1.00 96.38 199 VAL A C 1
ATOM 1596 O O . VAL A 1 199 ? 16.629 1.939 -31.300 1.00 96.38 199 VAL A O 1
ATOM 1599 N N . ASN A 1 200 ? 14.651 0.918 -31.548 1.00 95.44 200 ASN A N 1
ATOM 1600 C CA . ASN A 1 200 ? 13.988 2.068 -32.150 1.00 95.44 200 ASN A CA 1
ATOM 1601 C C . ASN A 1 200 ? 12.996 2.671 -31.165 1.00 95.44 200 ASN A C 1
ATOM 1603 O O . ASN A 1 200 ? 12.067 2.001 -30.731 1.00 95.44 200 ASN A O 1
ATOM 1607 N N . GLU A 1 201 ? 13.171 3.942 -30.832 1.00 95.69 201 GLU A N 1
ATOM 1608 C CA . GLU A 1 201 ? 12.189 4.691 -30.050 1.00 95.69 201 GLU A CA 1
ATOM 1609 C C . GLU A 1 201 ? 10.970 5.000 -30.925 1.00 95.69 201 GLU A C 1
ATOM 1611 O O . GLU A 1 201 ? 11.111 5.521 -32.034 1.00 95.69 201 GLU A O 1
ATOM 1616 N N . ILE A 1 202 ? 9.781 4.639 -30.445 1.00 94.38 202 ILE A N 1
ATOM 1617 C CA . ILE A 1 202 ? 8.514 4.847 -31.162 1.00 94.38 202 ILE A CA 1
ATOM 1618 C C . ILE A 1 202 ? 7.611 5.874 -30.481 1.00 94.38 202 ILE A C 1
ATOM 1620 O O . ILE A 1 202 ? 6.764 6.468 -31.145 1.00 94.38 202 ILE A O 1
ATOM 1624 N N . ASP A 1 203 ? 7.806 6.086 -29.182 1.00 92.44 203 ASP A N 1
ATOM 1625 C CA . ASP A 1 203 ? 7.169 7.122 -28.376 1.00 92.44 203 ASP A CA 1
ATOM 1626 C C . ASP A 1 203 ? 8.066 7.423 -27.161 1.00 92.44 203 ASP A C 1
ATOM 1628 O O . ASP A 1 203 ? 9.055 6.723 -26.928 1.00 92.44 203 ASP A O 1
ATOM 1632 N N . ASN A 1 204 ? 7.728 8.446 -26.378 1.00 91.25 204 ASN A N 1
ATOM 1633 C CA . ASN A 1 204 ? 8.474 8.817 -25.179 1.00 91.25 204 ASN A CA 1
ATOM 1634 C C . ASN A 1 204 ? 8.575 7.629 -24.208 1.00 91.25 204 ASN A C 1
ATOM 1636 O O . ASN A 1 204 ? 7.564 7.205 -23.648 1.00 91.25 204 ASN A O 1
ATOM 1640 N N . GLU A 1 205 ? 9.796 7.131 -23.990 1.00 93.38 205 GLU A N 1
ATOM 1641 C CA . GLU A 1 205 ? 10.079 5.951 -23.155 1.00 93.38 205 GLU A CA 1
ATOM 1642 C C . GLU A 1 205 ? 9.438 4.640 -23.650 1.00 93.38 205 GLU A C 1
ATOM 1644 O O . GLU A 1 205 ? 9.258 3.694 -22.878 1.00 93.38 205 GLU A O 1
ATOM 1649 N N . VAL A 1 206 ? 9.120 4.555 -24.945 1.00 95.38 206 VAL A N 1
ATOM 1650 C CA . VAL A 1 206 ? 8.619 3.335 -25.587 1.00 95.38 206 VAL A CA 1
ATOM 1651 C C . VAL A 1 206 ? 9.529 2.958 -26.748 1.00 95.38 206 VAL A C 1
ATOM 1653 O O . VAL A 1 206 ? 9.736 3.730 -27.689 1.00 95.38 206 VAL A O 1
ATOM 1656 N N . TYR A 1 207 ? 10.044 1.734 -26.705 1.00 96.62 207 TYR A N 1
ATOM 1657 C CA . TYR A 1 207 ? 11.033 1.236 -27.649 1.00 96.62 207 TYR A CA 1
ATOM 1658 C C . TYR A 1 207 ? 10.568 -0.052 -28.319 1.00 96.62 207 TYR A C 1
ATOM 1660 O O . TYR A 1 207 ? 9.950 -0.910 -27.697 1.00 96.62 207 TYR A O 1
ATOM 1668 N N . ILE A 1 208 ? 10.921 -0.224 -29.587 1.00 96.25 208 ILE A N 1
ATOM 1669 C CA . ILE A 1 208 ? 10.903 -1.516 -30.261 1.00 96.25 208 ILE A CA 1
ATOM 1670 C C . ILE A 1 208 ? 12.319 -2.077 -30.229 1.00 96.25 208 ILE A C 1
ATOM 1672 O O . ILE A 1 208 ? 13.210 -1.558 -30.905 1.00 96.25 208 ILE A O 1
ATOM 1676 N N . VAL A 1 209 ? 12.507 -3.153 -29.471 1.00 95.56 209 VAL A N 1
ATOM 1677 C CA . VAL A 1 209 ? 13.746 -3.931 -29.443 1.00 95.56 209 VAL A CA 1
ATOM 1678 C C . VAL A 1 209 ? 13.603 -5.080 -30.429 1.00 95.56 209 VAL A C 1
ATOM 1680 O O . VAL A 1 209 ? 12.699 -5.904 -30.292 1.00 95.56 209 VAL A O 1
ATOM 1683 N N . THR A 1 210 ? 14.471 -5.133 -31.435 1.00 94.19 210 THR A N 1
ATOM 1684 C CA . THR A 1 210 ? 14.475 -6.207 -32.435 1.00 94.19 210 THR A CA 1
ATOM 1685 C C . THR A 1 210 ? 15.763 -6.994 -32.350 1.00 94.19 210 THR A C 1
ATOM 1687 O O . THR A 1 210 ? 16.854 -6.434 -32.445 1.00 94.19 210 THR A O 1
ATOM 1690 N N . PHE A 1 211 ? 15.605 -8.303 -32.220 1.00 93.44 211 PHE A N 1
ATOM 1691 C CA . PHE A 1 211 ? 16.672 -9.279 -32.293 1.00 93.44 211 PHE A CA 1
ATOM 1692 C C . PHE A 1 211 ? 16.640 -9.919 -33.669 1.00 93.44 211 PHE A C 1
ATOM 1694 O O . PHE A 1 211 ? 15.584 -10.354 -34.131 1.00 93.44 211 PHE A O 1
ATOM 1701 N N . ARG A 1 212 ? 17.792 -9.993 -34.320 1.00 93.31 212 ARG A N 1
ATOM 1702 C CA . ARG A 1 212 ? 17.936 -10.611 -35.631 1.00 93.31 212 ARG A CA 1
ATOM 1703 C C . ARG A 1 212 ? 19.180 -11.476 -35.652 1.00 93.31 212 ARG A C 1
ATOM 1705 O O . ARG A 1 212 ? 20.235 -11.054 -35.203 1.00 93.31 212 ARG A O 1
ATOM 1712 N N . GLU A 1 213 ? 19.050 -12.687 -36.162 1.00 92.38 213 GLU A N 1
ATOM 1713 C CA . GLU A 1 213 ? 20.152 -13.617 -36.362 1.00 92.38 213 GLU A CA 1
ATOM 1714 C C . GLU A 1 213 ? 20.096 -14.126 -37.794 1.00 92.38 213 GLU A C 1
ATOM 1716 O O . GLU A 1 213 ? 19.065 -14.607 -38.260 1.00 92.38 213 GLU A O 1
ATOM 1721 N N . THR A 1 214 ? 21.205 -14.003 -38.505 1.00 92.81 214 THR A N 1
ATOM 1722 C CA . THR A 1 214 ? 21.383 -14.547 -39.849 1.00 92.81 214 THR A CA 1
ATOM 1723 C C . THR A 1 214 ? 22.548 -15.513 -39.825 1.00 92.81 214 THR A C 1
ATOM 1725 O O . THR A 1 214 ? 23.581 -15.202 -39.233 1.00 92.81 214 THR A O 1
ATOM 1728 N N . TRP A 1 215 ? 22.400 -16.662 -40.472 1.00 93.25 215 TRP A N 1
ATOM 1729 C CA . TRP A 1 215 ? 23.455 -17.667 -40.552 1.00 93.25 215 TRP A CA 1
ATOM 1730 C C . TRP A 1 215 ? 23.641 -18.169 -41.974 1.00 93.25 215 TRP A C 1
ATOM 1732 O O . TRP A 1 215 ? 22.677 -18.264 -42.734 1.00 93.25 215 TRP A O 1
ATOM 1742 N N . GLU A 1 216 ? 24.875 -18.539 -42.303 1.00 92.44 216 GLU A N 1
ATOM 1743 C CA . GLU A 1 216 ? 25.232 -19.113 -43.597 1.00 92.44 216 GLU A CA 1
ATOM 1744 C C . GLU A 1 216 ? 26.315 -20.193 -43.451 1.00 92.44 216 GLU A C 1
ATOM 1746 O O . GLU A 1 216 ? 27.280 -20.049 -42.699 1.00 92.44 216 GLU A O 1
ATOM 1751 N N . LYS A 1 217 ? 26.152 -21.297 -44.188 1.00 90.88 217 LYS A N 1
ATOM 1752 C CA . LYS A 1 217 ? 27.149 -22.351 -44.388 1.00 90.88 217 LYS A CA 1
ATOM 1753 C C . LYS A 1 217 ? 26.968 -22.995 -45.762 1.00 90.88 217 LYS A C 1
ATOM 1755 O O . LYS A 1 217 ? 26.228 -23.965 -45.944 1.00 90.88 217 LYS A O 1
ATOM 1760 N N . GLY A 1 218 ? 27.687 -22.479 -46.755 1.00 87.38 218 GLY A N 1
ATOM 1761 C CA . GLY A 1 218 ? 27.608 -22.977 -48.128 1.00 87.38 218 GLY A CA 1
ATOM 1762 C C . GLY A 1 218 ? 26.271 -22.623 -48.785 1.00 87.38 218 GLY A C 1
ATOM 1763 O O . GLY A 1 218 ? 26.080 -21.488 -49.188 1.00 87.38 218 GLY A O 1
ATOM 1764 N N . LEU A 1 219 ? 25.367 -23.598 -48.939 1.00 85.69 219 LEU A N 1
ATOM 1765 C CA . LEU A 1 219 ? 24.009 -23.362 -49.467 1.00 85.69 219 LEU A CA 1
ATOM 1766 C C . LEU A 1 219 ? 22.938 -23.298 -48.369 1.00 85.69 219 LEU A C 1
ATOM 1768 O O . LEU A 1 219 ? 21.795 -22.951 -48.663 1.00 85.69 219 LEU A O 1
ATOM 1772 N N . ASP A 1 220 ? 23.288 -23.669 -47.136 1.00 87.81 220 ASP A N 1
ATOM 1773 C CA . ASP A 1 220 ? 22.381 -23.598 -45.997 1.00 87.81 220 ASP A CA 1
ATOM 1774 C C . ASP A 1 220 ? 22.467 -22.202 -45.379 1.00 87.81 220 ASP A C 1
ATOM 1776 O O . ASP A 1 220 ? 23.516 -21.806 -44.873 1.00 87.81 220 ASP A O 1
ATOM 1780 N N . GLN A 1 221 ? 21.384 -21.440 -45.477 1.00 90.62 221 GLN A N 1
ATOM 1781 C CA . GLN A 1 221 ? 21.295 -20.078 -44.971 1.00 90.62 221 GLN A CA 1
ATOM 1782 C C . GLN A 1 221 ? 19.913 -19.829 -44.384 1.00 90.62 221 GLN A C 1
ATOM 1784 O O . GLN A 1 221 ? 18.911 -20.375 -44.857 1.00 90.62 221 GLN A O 1
ATOM 1789 N N . GLY A 1 222 ? 19.840 -18.955 -43.391 1.00 90.06 222 GLY A N 1
ATOM 1790 C CA . GLY A 1 222 ? 18.575 -18.596 -42.780 1.00 90.06 222 GLY A CA 1
ATOM 1791 C C . GLY A 1 222 ? 18.627 -17.275 -42.040 1.00 90.06 222 GLY A C 1
ATOM 1792 O O . GLY A 1 222 ? 19.678 -16.667 -41.845 1.00 90.06 222 GLY A O 1
ATOM 1793 N N . GLU A 1 223 ? 17.436 -16.825 -41.673 1.00 90.94 223 GLU A N 1
ATOM 1794 C CA . GLU A 1 223 ? 17.238 -15.628 -40.874 1.00 90.94 223 GLU A CA 1
ATOM 1795 C C . GLU A 1 223 ? 16.147 -15.905 -39.850 1.00 90.94 223 GLU A C 1
ATOM 1797 O O . GLU A 1 223 ? 15.041 -16.341 -40.202 1.00 90.94 223 GLU A O 1
ATOM 1802 N N . TRP A 1 224 ? 16.463 -15.585 -38.606 1.00 90.12 224 TRP A N 1
ATOM 1803 C CA . TRP A 1 224 ? 15.545 -15.496 -37.495 1.00 90.12 224 TRP A CA 1
ATOM 1804 C C . TRP A 1 224 ? 15.439 -14.029 -37.079 1.00 90.12 224 TRP A C 1
ATOM 1806 O O . TRP A 1 224 ? 16.444 -13.322 -36.988 1.00 90.12 224 TRP A O 1
ATOM 1816 N N . ASN A 1 225 ? 14.226 -13.547 -36.837 1.00 92.06 225 ASN A N 1
ATOM 1817 C CA . ASN A 1 225 ? 14.031 -12.237 -36.236 1.00 92.06 225 ASN A CA 1
ATOM 1818 C C . ASN A 1 225 ? 12.826 -12.228 -35.305 1.00 92.06 225 ASN A C 1
ATOM 1820 O O . ASN A 1 225 ? 11.864 -12.970 -35.505 1.00 92.06 225 ASN A O 1
ATOM 1824 N N . TRP A 1 226 ? 12.885 -11.373 -34.292 1.00 91.88 226 TRP A N 1
ATOM 1825 C CA . TRP A 1 226 ? 11.798 -11.187 -33.347 1.00 91.88 226 TRP A CA 1
ATOM 1826 C C . TRP A 1 226 ? 11.865 -9.818 -32.693 1.00 91.88 226 TRP A C 1
ATOM 1828 O O . TRP A 1 226 ? 12.943 -9.351 -32.314 1.00 91.88 226 TRP A O 1
ATOM 1838 N N . SER A 1 227 ? 10.704 -9.197 -32.524 1.00 92.88 227 SER A N 1
ATOM 1839 C CA . SER A 1 227 ? 10.603 -7.851 -31.974 1.00 92.88 227 SER A CA 1
ATOM 1840 C C . SER A 1 227 ? 9.713 -7.801 -30.738 1.00 92.88 227 SER A C 1
ATOM 1842 O O . SER A 1 227 ? 8.686 -8.481 -30.640 1.00 92.88 227 SER A O 1
ATOM 1844 N N . TYR A 1 228 ? 10.083 -6.918 -29.819 1.00 93.94 228 TYR A N 1
ATOM 1845 C CA . TYR A 1 228 ? 9.325 -6.578 -28.624 1.00 93.94 228 TYR A CA 1
ATOM 1846 C C . TYR A 1 228 ? 9.065 -5.080 -28.594 1.00 93.94 228 TYR A C 1
ATOM 1848 O O . TYR A 1 228 ? 9.977 -4.292 -28.817 1.00 93.94 228 TYR A O 1
ATOM 1856 N N . GLU A 1 229 ? 7.832 -4.692 -28.294 1.00 95.94 229 GLU A N 1
ATOM 1857 C CA . GLU A 1 229 ? 7.538 -3.348 -27.809 1.00 95.94 229 GLU A CA 1
ATOM 1858 C C . GLU A 1 229 ? 7.735 -3.343 -26.297 1.00 95.94 229 GLU A C 1
ATOM 1860 O O . GLU A 1 229 ? 7.180 -4.185 -25.587 1.00 95.94 229 GLU A O 1
ATOM 1865 N N . VAL A 1 230 ? 8.567 -2.425 -25.829 1.00 95.44 230 VAL A N 1
ATOM 1866 C CA . VAL A 1 230 ? 9.041 -2.365 -24.456 1.00 95.44 230 VAL A CA 1
ATOM 1867 C C . VAL A 1 230 ? 8.848 -0.956 -23.929 1.00 95.44 230 VAL A C 1
ATOM 1869 O O . VAL A 1 230 ? 9.281 0.027 -24.530 1.00 95.44 230 VAL A O 1
ATOM 1872 N N . SER A 1 231 ? 8.215 -0.884 -22.773 1.00 94.56 231 SER A N 1
ATOM 1873 C CA . SER A 1 231 ? 8.083 0.311 -21.948 1.00 94.56 231 SER A CA 1
ATOM 1874 C C . SER A 1 231 ? 8.370 -0.095 -20.509 1.00 94.56 231 SER A C 1
ATOM 1876 O O . SER A 1 231 ? 8.343 -1.285 -20.200 1.00 94.56 231 SER A O 1
ATOM 1878 N N . ARG A 1 232 ? 8.619 0.864 -19.619 1.00 90.62 232 ARG A N 1
ATOM 1879 C CA . ARG A 1 232 ? 8.942 0.571 -18.216 1.00 90.62 232 ARG A CA 1
ATOM 1880 C C . ARG A 1 232 ? 7.955 -0.426 -17.587 1.00 90.62 232 ARG A C 1
ATOM 1882 O O . ARG A 1 232 ? 6.787 -0.097 -17.375 1.00 90.62 232 ARG A O 1
ATOM 1889 N N . GLY A 1 233 ? 8.441 -1.617 -17.234 1.00 87.44 233 GLY A N 1
ATOM 1890 C CA . GLY A 1 233 ? 7.659 -2.652 -16.553 1.00 87.44 233 GLY A CA 1
ATOM 1891 C C . GLY A 1 233 ? 6.636 -3.383 -17.428 1.00 87.44 233 GLY A C 1
ATOM 1892 O O . GLY A 1 233 ? 5.797 -4.112 -16.890 1.00 87.44 233 GLY A O 1
ATOM 1893 N N . ALA A 1 234 ? 6.672 -3.204 -18.750 1.00 91.19 234 ALA A N 1
ATOM 1894 C CA . ALA A 1 234 ? 5.778 -3.882 -19.679 1.00 91.19 234 ALA A CA 1
ATOM 1895 C C . ALA A 1 234 ? 6.484 -4.244 -20.990 1.00 91.19 234 ALA A C 1
ATOM 1897 O O . ALA A 1 234 ? 7.026 -3.391 -21.694 1.00 91.19 234 ALA A O 1
ATOM 1898 N N . VAL A 1 235 ? 6.380 -5.523 -21.356 1.00 93.19 235 VAL A N 1
ATOM 1899 C CA . VAL A 1 235 ? 6.937 -6.080 -22.590 1.00 93.19 235 VAL A CA 1
ATOM 1900 C C . VAL A 1 235 ? 5.832 -6.784 -23.36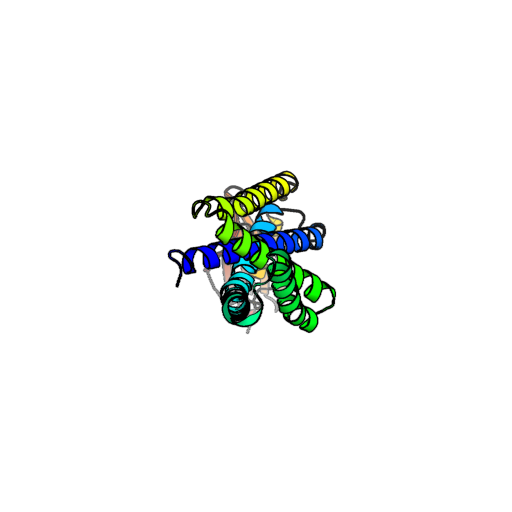8 1.00 93.19 235 VAL A C 1
ATOM 1902 O O . VAL A 1 235 ? 5.143 -7.657 -22.837 1.00 93.19 235 VAL A O 1
ATOM 1905 N N . ALA A 1 236 ? 5.675 -6.428 -24.639 1.00 92.94 236 ALA A N 1
ATOM 1906 C CA . ALA A 1 236 ? 4.725 -7.049 -25.550 1.00 92.94 236 ALA A CA 1
ATOM 1907 C C . ALA A 1 236 ? 5.448 -7.585 -26.788 1.00 92.94 236 ALA A C 1
ATOM 1909 O O . ALA A 1 236 ? 6.129 -6.845 -27.499 1.00 92.94 236 ALA A O 1
ATOM 1910 N N . SER A 1 237 ? 5.277 -8.875 -27.081 1.00 90.88 237 SER A N 1
ATOM 1911 C CA . SER A 1 237 ? 5.788 -9.442 -28.330 1.00 90.88 237 SER A CA 1
ATOM 1912 C C . SER A 1 237 ? 5.039 -8.850 -29.527 1.00 90.88 237 SER A C 1
ATOM 1914 O O . SER A 1 237 ? 3.807 -8.810 -29.551 1.00 90.88 237 SER A O 1
ATOM 1916 N N . LYS A 1 238 ? 5.794 -8.411 -30.536 1.00 90.44 238 LYS A N 1
ATOM 1917 C CA . LYS A 1 238 ? 5.271 -8.003 -31.849 1.00 90.44 238 LYS A CA 1
ATOM 1918 C C . LYS A 1 238 ? 5.347 -9.129 -32.882 1.00 90.44 238 LYS A C 1
ATOM 1920 O O . LYS A 1 238 ? 4.859 -8.958 -33.998 1.00 90.44 238 LYS A O 1
ATOM 1925 N N . GLY A 1 239 ? 5.909 -10.274 -32.497 1.00 84.56 239 GLY A N 1
ATOM 1926 C CA . GLY A 1 239 ? 6.193 -11.394 -33.381 1.00 84.56 239 GLY A CA 1
ATOM 1927 C C . GLY A 1 239 ? 7.444 -11.179 -34.232 1.00 84.56 239 GLY A C 1
ATOM 1928 O O . GLY A 1 239 ? 8.202 -10.223 -34.051 1.00 84.56 239 GLY A O 1
ATOM 1929 N N . GLY A 1 240 ? 7.647 -12.099 -35.167 1.00 83.94 240 GLY A N 1
ATOM 1930 C CA . GLY A 1 240 ? 8.784 -12.103 -36.072 1.00 83.94 240 GLY A CA 1
ATOM 1931 C C . GLY A 1 240 ? 8.827 -13.367 -36.924 1.00 83.94 240 GLY A C 1
ATOM 1932 O O . GLY A 1 240 ? 7.864 -14.138 -36.982 1.00 83.94 240 GLY A O 1
ATOM 1933 N N . ARG A 1 241 ? 9.935 -13.554 -37.633 1.00 81.38 241 ARG A N 1
ATOM 1934 C CA . ARG A 1 241 ? 10.187 -14.707 -38.489 1.00 81.38 241 ARG A CA 1
ATOM 1935 C C . ARG A 1 241 ? 11.003 -15.738 -37.723 1.00 81.38 241 ARG A C 1
ATOM 1937 O O . ARG A 1 241 ? 12.193 -15.550 -37.497 1.00 81.38 241 ARG A O 1
ATOM 1944 N N . GLU A 1 242 ? 10.373 -16.859 -37.407 1.00 76.94 242 GLU A N 1
ATOM 1945 C CA . GLU A 1 242 ? 11.023 -17.978 -36.733 1.00 76.94 242 GLU A CA 1
ATOM 1946 C C . GLU A 1 242 ? 11.515 -19.000 -37.762 1.00 76.94 242 GLU A C 1
ATOM 1948 O O . GLU A 1 242 ? 10.741 -19.754 -38.351 1.00 76.94 242 GLU A O 1
ATOM 1953 N N . GLN A 1 243 ? 12.821 -19.010 -38.006 1.00 79.44 243 GLN A N 1
ATOM 1954 C CA . GLN A 1 243 ? 13.508 -20.157 -38.592 1.00 79.44 243 GLN A CA 1
ATOM 1955 C C . GLN A 1 243 ? 14.470 -20.690 -37.539 1.00 79.44 243 GLN A C 1
ATOM 1957 O O . GLN A 1 243 ? 15.166 -19.902 -36.909 1.00 79.44 243 GLN A O 1
ATOM 1962 N N . THR A 1 244 ? 14.499 -22.003 -37.330 1.00 75.81 244 THR A N 1
ATOM 1963 C CA . THR A 1 244 ? 15.450 -22.628 -36.406 1.00 75.81 244 THR A CA 1
ATOM 1964 C C . THR A 1 244 ? 16.757 -22.895 -37.150 1.00 75.81 244 THR A C 1
ATOM 1966 O O . THR A 1 244 ? 16.727 -23.610 -38.158 1.00 75.81 244 THR A O 1
ATOM 1969 N N . PRO A 1 245 ? 17.897 -22.350 -36.698 1.00 72.81 245 PRO A N 1
ATOM 1970 C CA . PRO A 1 245 ? 19.180 -22.647 -37.315 1.00 72.81 245 PRO A CA 1
ATOM 1971 C C . PRO A 1 245 ? 19.529 -24.133 -37.318 1.00 72.81 245 PRO A C 1
ATOM 1973 O O . PRO A 1 245 ? 19.319 -24.846 -36.335 1.00 72.81 245 PRO A O 1
ATOM 1976 N N . GLY A 1 246 ? 20.150 -24.589 -38.408 1.00 68.38 246 GLY A N 1
ATOM 1977 C CA . GLY A 1 246 ? 20.599 -25.976 -38.559 1.00 68.38 246 GLY A CA 1
ATOM 1978 C C . GLY A 1 246 ? 21.689 -26.397 -37.566 1.00 68.38 246 GLY A C 1
ATOM 1979 O O . GLY A 1 246 ? 21.931 -27.588 -37.408 1.00 68.38 246 GLY A O 1
ATOM 1980 N N . TYR A 1 247 ? 22.343 -25.451 -36.880 1.00 71.56 247 TYR A N 1
ATOM 1981 C CA . TYR A 1 247 ? 23.363 -25.732 -35.860 1.00 71.56 247 TYR A CA 1
ATOM 1982 C C . TYR A 1 247 ? 22.827 -25.932 -34.436 1.00 71.56 247 TYR A C 1
ATOM 1984 O O . TYR A 1 247 ? 23.636 -26.202 -33.549 1.00 71.56 247 TYR A O 1
ATOM 1992 N N . TYR A 1 248 ? 21.516 -25.798 -34.202 1.00 69.88 248 TYR A N 1
ATOM 1993 C CA . TYR A 1 248 ? 20.890 -26.170 -32.923 1.00 69.88 248 TYR A CA 1
ATOM 1994 C C . TYR A 1 248 ? 20.550 -27.666 -32.819 1.00 69.88 248 TYR A C 1
ATOM 1996 O O . TYR A 1 248 ? 20.104 -28.111 -31.762 1.00 69.88 248 TYR A O 1
ATOM 2004 N N . GLN A 1 249 ? 20.741 -28.429 -33.902 1.00 60.97 249 GLN A N 1
ATOM 2005 C CA . GLN A 1 249 ? 20.529 -29.880 -33.959 1.00 60.97 249 GLN A CA 1
ATOM 2006 C C . GLN A 1 249 ? 21.798 -30.675 -33.644 1.00 60.97 249 GLN A C 1
ATOM 2008 O O . GLN A 1 249 ? 22.904 -30.215 -34.012 1.00 60.97 249 GLN A O 1
#

Solvent-accessible surface area (backbone atoms only — not comparable to full-atom values): 13325 Å² total; per-residue (Å²): 134,66,91,62,54,68,61,41,48,52,43,15,25,51,41,25,23,44,50,49,11,47,52,53,14,51,55,50,44,62,72,42,38,88,80,45,60,45,55,40,17,58,53,27,54,51,40,24,52,51,39,30,58,62,46,30,57,50,39,44,52,52,50,44,52,55,50,51,53,50,53,50,48,30,75,74,76,64,72,61,54,74,66,56,56,18,51,52,34,19,60,70,16,27,63,73,11,55,76,80,32,72,67,38,14,53,51,31,15,50,36,26,29,44,24,31,45,42,36,52,46,40,73,75,67,62,67,62,82,64,65,64,51,46,51,51,53,53,50,48,52,51,50,32,53,51,33,41,73,69,27,53,81,70,78,81,66,43,74,67,55,38,46,51,54,51,55,71,73,48,63,81,93,58,71,82,59,78,87,60,80,49,76,48,76,49,75,54,98,76,23,52,33,40,39,35,30,46,76,44,77,78,50,94,54,29,31,39,39,35,44,35,39,36,39,39,46,94,88,52,65,53,58,28,36,40,32,29,44,26,37,88,98,46,81,42,80,72,53,65,47,87,51,82,65,83,78,82,108

Organism: NCBI:txid2597270

Radius of gyration: 29.89 Å; Cα contacts (8 Å, |Δi|>4): 359; chains: 1; bounding box: 63×46×86 Å

Foldseek 3Di:
DDPCLLLLLLLLLLLLQLVLLLVVLVVVLVVCCVVDQAQSLVSSVVSSVVSSVVSSVVCSPVLSVQLVVLVVCCVPPDVDDLVVQLQSQLVVQQVCQVVPDNVRSVSSSVSSSSSSVSSSVCVVPVDDSVPSSVVSVVVSVVVSVVRNVSGPDDDFQDLLNQLVVQLVPDDPVPVPADSDAAKDWDAAPNKTKIWGWDWDDPDRQKIKIKIKIWIDDPPDIDIWMWIWTDHVPDIDTPGTDDDDDPRVD

pLDDT: mean 90.37, std 7.29, range [60.97, 98.38]

Mean predicted aligned error: 8.29 Å

Nearest PDB structures (foldseek):
  7yyh-assembly1_P  TM=6.046E-01  e=2.989E+00  Homo sapiens
  5yvf-assembly2_B  TM=5.607E-01  e=5.222E+00  Arabidopsis thaliana

Sequence (249 aa):
MEKGWLSRKLQAAFFATSMLSIYLSADYTIAIREQYLYELGTHFLSWLMIYFVYSGVVILIYGSLVSIFIEWVDRTFIQMAGWIYVLIHGLFGLPFGLISSFNGAVIGGAAALTYGLIDYFIRKKRPRFFTLPSIPLIVAVAIAFILTGLSPEQPPFTRQDAIVEAHAARDVEYDHFPKEEGTWTSVINGYDVQQEVTVNEIDNEVYIVTFRETWEKGLDQGEWNWSYEVSRGAVASKGGREQTPGYYQ